Protein AF-A0A831UG48-F1 (afdb_monomer)

Radius of gyration: 37.23 Å; Cα contacts (8 Å, |Δi|>4): 194; chains: 1; bounding box: 83×55×133 Å

Solvent-accessible surface area (backbone atoms only — not comparable to full-atom values): 20477 Å² total; per-residue (Å²): 132,89,80,89,83,89,86,85,82,89,83,93,83,79,91,77,79,86,78,86,67,82,73,67,83,67,81,75,64,77,80,73,59,34,60,63,53,14,48,60,36,37,77,71,68,38,50,31,39,54,57,96,84,38,77,48,70,54,80,83,81,82,85,84,83,90,81,80,94,67,91,76,65,74,56,70,71,55,54,49,54,49,53,54,51,48,54,40,52,53,49,24,50,50,56,42,53,51,55,72,69,46,80,74,92,80,64,103,64,71,78,50,74,66,53,53,52,53,52,50,51,52,49,52,50,53,51,50,54,50,52,53,50,53,52,47,53,52,52,55,47,37,54,52,48,40,52,48,52,50,51,53,50,52,50,49,50,50,51,52,50,52,66,73,55,47,95,82,67,83,70,96,68,90,72,90,49,63,63,55,49,52,50,33,18,53,51,25,42,51,52,13,52,51,28,44,75,71,70,37,57,70,58,14,53,52,25,39,48,33,25,77,56,62,44,78,66,57,44,54,51,35,44,70,80,54,58,81,78,78,76,81,76,48,50,62,60,53,29,52,52,51,29,53,49,32,52,53,53,42,62,64,46,53,61,54,41,52,53,29,48,49,50,27,48,56,27,48,51,48,29,54,53,34,46,48,53,42,54,54,49,52,57,56,69,71,47,97,63,55,77,68,59,43,52,55,50,50,52,51,43,54,51,36,51,53,52,30,52,53,30,45,52,51,23,54,51,25,51,48,53,33,52,42,48,50,39,42,45,53,44,38,52,52,52,31,50,57,41,69,47,76,63,87,82,71,76,81,87,84,86,132

Mean predicted aligned error: 18.04 Å

Sequence (352 aa):
MSRSGSFLQLVSIVLLLSAVAGSGTALAGFEVDCEGSARAYASQGIPCYCRGGRIECDQPSSGGSYGGSSYKGLSYKNQMKLEIMQSITDMAAKAFINWLNSPPSSASSGPTPQQIAAQKEAQERAAAQWRAKVEQQLRDMEKQYEQQKRQEFDDRKKRLLAGIRGPDAVTPGNRPDSLRQLRCSAYWGTEAARALAAGDEQRAMEYQAFAEKPTGVSMAECDRNFPEPPMPEGAGEIRMDLYQTMIEEVHLRLPQIKEAKTRQRDAAEKVAEKRKTVDELKNLQAAPLAPEEKQETDDLMAAAMKELETATALKNEADAGVRKLQLEIDALNEVGKMALAPGSGQAAKGAK

Structure (mmCIF, N/CA/C/O backbone):
data_AF-A0A831UG48-F1
#
_entry.id   AF-A0A831UG48-F1
#
loop_
_atom_site.group_PDB
_atom_site.id
_atom_site.type_symbol
_atom_site.label_atom_id
_atom_site.label_alt_id
_atom_site.label_comp_id
_atom_site.label_asym_id
_atom_site.label_entity_id
_atom_site.label_seq_id
_atom_site.pdbx_PDB_ins_code
_atom_site.Cartn_x
_atom_site.Cartn_y
_atom_site.Cartn_z
_atom_site.occupancy
_atom_site.B_iso_or_equiv
_atom_site.auth_seq_id
_atom_site.auth_comp_id
_atom_site.auth_asym_id
_atom_site.auth_atom_id
_atom_site.pdbx_PDB_model_num
ATOM 1 N N . MET A 1 1 ? -6.150 25.282 82.975 1.00 36.88 1 MET A N 1
ATOM 2 C CA . MET A 1 1 ? -4.799 25.189 82.381 1.00 36.88 1 MET A CA 1
ATOM 3 C C . MET A 1 1 ? -4.948 24.612 80.984 1.00 36.88 1 MET A C 1
ATOM 5 O O . MET A 1 1 ? -5.496 23.527 80.897 1.00 36.88 1 MET A O 1
ATOM 9 N N . SER A 1 2 ? -4.465 25.339 79.964 1.00 35.31 2 SER A N 1
ATOM 10 C CA . SER A 1 2 ? -4.163 24.891 78.584 1.00 35.31 2 SER A CA 1
ATOM 11 C C . SER A 1 2 ? -5.320 24.350 77.717 1.00 35.31 2 SER A C 1
ATOM 13 O O . SER A 1 2 ? -6.123 23.563 78.178 1.00 35.31 2 SER A O 1
ATOM 15 N N . ARG A 1 3 ? -5.446 24.655 76.422 1.00 39.72 3 ARG A N 1
ATOM 16 C CA . ARG A 1 3 ? -4.731 25.564 75.514 1.00 39.72 3 ARG A CA 1
ATOM 17 C C . ARG A 1 3 ? -5.595 25.730 74.250 1.00 39.72 3 ARG A C 1
ATOM 19 O O . ARG A 1 3 ? -6.202 24.772 73.791 1.00 39.72 3 ARG A O 1
ATOM 26 N N . SER A 1 4 ? -5.577 26.944 73.717 1.00 40.09 4 SER A N 1
ATOM 27 C CA . SER A 1 4 ? -5.912 27.409 72.365 1.00 40.09 4 SER A CA 1
ATOM 28 C C . SER A 1 4 ? -5.691 26.424 71.209 1.00 40.09 4 SER A C 1
ATOM 30 O O . SER A 1 4 ? -4.701 25.694 71.208 1.00 40.09 4 SER A O 1
ATOM 32 N N . GLY A 1 5 ? -6.497 26.557 70.147 1.00 34.88 5 GLY A N 1
ATOM 33 C CA . GLY A 1 5 ? -6.145 26.023 68.829 1.00 34.88 5 GLY A CA 1
ATOM 34 C C . GLY A 1 5 ? -7.214 26.183 67.746 1.00 34.88 5 GLY A C 1
ATOM 35 O O . GLY A 1 5 ? -7.794 25.196 67.318 1.00 34.88 5 GLY A O 1
ATOM 36 N N . SER A 1 6 ? -7.464 27.418 67.308 1.00 43.00 6 SER A N 1
ATOM 37 C CA . SER A 1 6 ? -8.192 27.757 66.079 1.00 43.00 6 SER A CA 1
ATOM 38 C C . SER A 1 6 ? -7.590 27.100 64.829 1.00 43.00 6 SER A C 1
ATOM 40 O O . SER A 1 6 ? -6.379 27.171 64.657 1.00 43.00 6 SER A O 1
ATOM 42 N N . PHE A 1 7 ? -8.426 26.632 63.897 1.00 39.53 7 PHE A N 1
ATOM 43 C CA . PHE A 1 7 ? -8.207 26.855 62.463 1.00 39.53 7 PHE A CA 1
ATOM 44 C C . PHE A 1 7 ? -9.550 27.099 61.766 1.00 39.53 7 PHE A C 1
ATOM 46 O O . PHE A 1 7 ? -10.471 26.289 61.797 1.00 39.53 7 PHE A O 1
ATOM 53 N N . LEU A 1 8 ? -9.627 28.302 61.214 1.00 39.78 8 LEU A N 1
ATOM 54 C CA . LEU A 1 8 ? -10.687 28.934 60.441 1.00 39.78 8 LEU A CA 1
ATOM 55 C C . LEU A 1 8 ? -10.205 28.936 58.975 1.00 39.78 8 LEU A C 1
ATOM 57 O O . LEU A 1 8 ? -8.993 28.960 58.769 1.00 39.78 8 LEU A O 1
ATOM 61 N N . GLN A 1 9 ? -11.146 29.024 58.026 1.00 36.62 9 GLN A N 1
ATOM 62 C CA . GLN A 1 9 ? -11.040 29.300 56.569 1.00 36.62 9 GLN A CA 1
ATOM 63 C C . GLN A 1 9 ? -11.461 28.110 55.683 1.00 36.62 9 GLN A C 1
ATOM 65 O O . GLN A 1 9 ? -10.818 27.069 55.687 1.00 36.62 9 GLN A O 1
ATOM 70 N N . LEU A 1 10 ? -12.665 28.159 55.082 1.00 34.41 10 LEU A N 1
ATOM 71 C CA . LEU A 1 10 ? -13.019 28.837 53.804 1.00 34.41 10 LEU A CA 1
ATOM 72 C C . LEU A 1 10 ? -12.344 28.117 52.622 1.00 34.41 10 LEU A C 1
ATOM 74 O O . LEU A 1 10 ? -11.128 28.008 52.603 1.00 34.41 10 LEU A O 1
ATOM 78 N N . VAL A 1 11 ? -13.066 27.543 51.652 1.00 38.69 11 VAL A N 1
ATOM 79 C CA . VAL A 1 11 ? -13.646 28.198 50.452 1.00 38.69 11 VAL A CA 1
ATOM 80 C C . VAL A 1 11 ? -14.465 27.104 49.711 1.00 38.69 11 VAL A C 1
ATOM 82 O O . VAL A 1 11 ? -13.939 26.024 49.482 1.00 38.69 11 VAL A O 1
ATOM 85 N N . SER A 1 12 ? -15.788 27.199 49.515 1.00 36.81 12 SER A N 1
ATOM 86 C CA . SER A 1 12 ? -16.512 27.849 48.396 1.00 36.81 12 SER A CA 1
ATOM 87 C C . SER A 1 12 ? -16.036 27.528 46.966 1.00 36.81 12 SER A C 1
ATOM 89 O O . SER A 1 12 ? -15.240 28.286 46.432 1.00 36.81 12 SER A O 1
ATOM 91 N N . ILE A 1 13 ? -16.632 26.530 46.296 1.00 42.56 13 ILE A N 1
ATOM 92 C CA . ILE A 1 13 ? -16.899 26.511 44.832 1.00 42.56 13 ILE A CA 1
ATOM 93 C C . ILE A 1 13 ? -18.207 25.707 44.649 1.00 42.56 13 ILE A C 1
ATOM 95 O O . ILE A 1 13 ? -18.199 24.492 44.777 1.00 42.56 13 ILE A O 1
ATOM 99 N N . VAL A 1 14 ? -19.402 26.306 44.705 1.00 35.16 14 VAL A N 1
ATOM 100 C CA . VAL A 1 14 ? -20.126 27.038 43.642 1.00 35.16 14 VAL A CA 1
ATOM 101 C C . VAL A 1 14 ? -20.347 26.219 42.364 1.00 35.16 14 VAL A C 1
ATOM 103 O O . VAL A 1 14 ? -19.472 26.083 41.517 1.00 35.16 14 VAL A O 1
ATOM 106 N N . LEU A 1 15 ? -21.596 25.759 42.245 1.00 37.78 15 LEU A N 1
ATOM 107 C CA . LEU A 1 15 ? -22.367 25.583 41.016 1.00 37.78 15 LEU A CA 1
ATOM 108 C C . LEU A 1 15 ? -21.977 26.555 39.883 1.00 37.78 15 LEU A C 1
ATOM 110 O O . LEU A 1 15 ? -22.181 27.761 39.999 1.00 37.78 15 LEU A O 1
ATOM 114 N N . LEU A 1 16 ? -21.591 26.000 38.736 1.00 35.91 16 LEU A N 1
ATOM 115 C CA . LEU A 1 16 ? -21.820 26.573 37.403 1.00 35.91 16 LEU A CA 1
ATOM 116 C C . LEU A 1 16 ? -22.428 25.445 36.558 1.00 35.91 16 LEU A C 1
ATOM 118 O O . LEU A 1 16 ? -21.765 24.464 36.242 1.00 35.91 16 LEU A O 1
ATOM 122 N N . LEU A 1 17 ? -23.758 25.399 36.458 1.00 34.91 17 LEU A N 1
ATOM 123 C CA . LEU A 1 17 ? -24.508 25.873 35.289 1.00 34.91 17 LEU A CA 1
ATOM 124 C C . LEU A 1 17 ? -23.927 25.399 33.947 1.00 34.91 17 LEU A C 1
ATOM 126 O O . LEU A 1 17 ? -23.008 25.988 33.392 1.00 34.91 17 LEU A O 1
ATOM 130 N N . SER A 1 18 ? -24.580 24.363 33.414 1.00 34.91 18 SER A N 1
ATOM 131 C CA . SER A 1 18 ? -25.158 24.354 32.067 1.00 34.91 18 SER A CA 1
ATOM 132 C C . SER A 1 18 ? -24.380 25.094 30.974 1.00 34.91 18 SER A C 1
ATOM 134 O O . SER A 1 18 ? -24.664 26.246 30.655 1.00 34.91 18 SER A O 1
ATOM 136 N N . ALA A 1 19 ? -23.548 24.334 30.271 1.00 29.59 19 ALA A N 1
ATOM 137 C CA . ALA A 1 19 ? -23.508 24.394 28.820 1.00 29.59 19 ALA A CA 1
ATOM 138 C C . ALA A 1 19 ? -23.758 22.979 28.287 1.00 29.59 19 ALA A C 1
ATOM 140 O O . ALA A 1 19 ? -22.843 22.239 27.940 1.00 29.59 19 ALA A O 1
ATOM 141 N N . VAL A 1 20 ? -25.042 22.614 28.219 1.00 40.47 20 VAL A N 1
ATOM 142 C CA . VAL A 1 20 ? -25.536 21.694 27.191 1.00 40.47 20 VAL A CA 1
ATOM 143 C C . VAL A 1 20 ? -25.358 22.431 25.863 1.00 40.47 20 VAL A C 1
ATOM 145 O O . VAL A 1 20 ? -26.285 23.016 25.316 1.00 40.47 20 VAL A O 1
ATOM 148 N N . ALA A 1 21 ? -24.122 22.487 25.381 1.00 31.97 21 ALA A N 1
ATOM 149 C CA . ALA A 1 21 ? -23.881 22.575 23.961 1.00 31.97 21 ALA A CA 1
ATOM 150 C C . ALA A 1 21 ? -23.964 21.130 23.491 1.00 31.97 21 ALA A C 1
ATOM 152 O O . ALA A 1 21 ? -23.127 20.307 23.857 1.00 31.97 21 ALA A O 1
ATOM 153 N N . GLY A 1 22 ? -25.023 20.808 22.751 1.00 35.06 22 GLY A N 1
ATOM 154 C CA . GLY A 1 22 ? -25.056 19.590 21.967 1.00 35.06 22 GLY A CA 1
ATOM 155 C C . GLY A 1 22 ? -23.857 19.604 21.030 1.00 35.06 22 GLY A C 1
ATOM 156 O O . GLY A 1 22 ? -23.925 20.158 19.938 1.00 35.06 22 GLY A O 1
ATOM 157 N N . SER A 1 23 ? -22.756 18.986 21.440 1.00 34.19 23 SER A N 1
ATOM 158 C CA . SER A 1 23 ? -21.880 18.344 20.487 1.00 34.19 23 SER A CA 1
ATOM 159 C C . SER A 1 23 ? -22.710 17.198 19.946 1.00 34.19 23 SER A C 1
ATOM 161 O O . SER A 1 23 ? -22.791 16.115 20.526 1.00 34.19 23 SER A O 1
ATOM 163 N N . GLY A 1 24 ? -23.396 17.476 18.833 1.00 30.66 24 GLY A N 1
ATOM 164 C CA . GLY A 1 24 ? -23.742 16.418 17.911 1.00 30.66 24 GLY A CA 1
ATOM 165 C C . GLY A 1 24 ? -22.522 15.517 17.836 1.00 30.66 24 GLY A C 1
ATOM 166 O O . GLY A 1 24 ? -21.398 16.001 17.674 1.00 30.66 24 GLY A O 1
ATOM 167 N N . THR A 1 25 ? -22.740 14.229 18.053 1.00 31.73 25 THR A N 1
ATOM 168 C CA . THR A 1 25 ? -21.829 13.184 17.628 1.00 31.73 25 THR A CA 1
ATOM 169 C C . THR A 1 25 ? -21.681 13.338 16.119 1.00 31.73 25 THR A C 1
ATOM 171 O O . THR A 1 25 ? -22.294 12.637 15.320 1.00 31.73 25 THR A O 1
ATOM 174 N N . ALA A 1 26 ? -20.885 14.325 15.709 1.00 30.61 26 ALA A N 1
ATOM 175 C CA . ALA A 1 26 ? -20.185 14.278 14.463 1.00 30.61 26 ALA A CA 1
ATOM 176 C C . ALA A 1 26 ? -19.416 12.971 14.567 1.00 30.61 26 ALA A C 1
ATOM 178 O O . ALA A 1 26 ? -18.519 12.825 15.399 1.00 30.61 26 ALA A O 1
ATOM 179 N N . LEU A 1 27 ? -19.857 11.991 13.782 1.00 34.28 27 LEU A N 1
ATOM 180 C CA . LEU A 1 27 ? -18.977 10.969 13.263 1.00 34.28 27 LEU A CA 1
ATOM 181 C C . LEU A 1 27 ? -17.751 11.711 12.721 1.00 34.28 27 LEU A C 1
ATOM 183 O O . LEU A 1 27 ? -17.728 12.119 11.562 1.00 34.28 27 LEU A O 1
ATOM 187 N N . ALA A 1 28 ? -16.752 11.933 13.570 1.00 31.94 28 ALA A N 1
ATOM 188 C CA . ALA A 1 28 ? -15.410 12.263 13.151 1.00 31.94 28 ALA A CA 1
ATOM 189 C C . ALA A 1 28 ? -14.871 10.967 12.546 1.00 31.94 28 ALA A C 1
ATOM 191 O O . ALA A 1 28 ? -14.130 10.209 13.165 1.00 31.94 28 ALA A O 1
ATOM 192 N N . GLY A 1 29 ? -15.356 10.642 11.343 1.00 30.95 29 GLY A N 1
ATOM 193 C CA . GLY A 1 29 ? -14.674 9.690 10.490 1.00 30.95 29 GLY A CA 1
ATOM 194 C C . GLY A 1 29 ? -13.237 10.172 10.409 1.00 30.95 29 GLY A C 1
ATOM 195 O O . GLY A 1 29 ? -13.043 11.356 10.154 1.00 30.95 29 GLY A O 1
ATOM 196 N N . PHE A 1 30 ? -12.293 9.278 10.729 1.00 37.88 30 PHE A N 1
ATOM 197 C CA . PHE A 1 30 ? -10.846 9.495 10.683 1.00 37.88 30 PHE A CA 1
ATOM 198 C C . PHE A 1 30 ? -10.501 10.695 9.806 1.00 37.88 30 PHE A C 1
ATOM 200 O O . PHE A 1 30 ? -10.593 10.594 8.580 1.00 37.88 30 PHE A O 1
ATOM 207 N N . GLU A 1 31 ? -10.179 11.822 10.440 1.00 37.25 31 GLU A N 1
ATOM 208 C CA . GLU A 1 31 ? -9.745 13.014 9.731 1.00 37.25 31 GLU A CA 1
ATOM 209 C C . GLU A 1 31 ? -8.470 12.608 8.995 1.00 37.25 31 GLU A C 1
ATOM 211 O O . GLU A 1 31 ? -7.427 12.343 9.596 1.00 37.25 31 GLU A O 1
ATOM 216 N N . VAL A 1 32 ? -8.602 12.381 7.689 1.00 52.75 32 VAL A N 1
ATOM 217 C CA . VAL A 1 32 ? -7.471 12.067 6.832 1.00 52.75 32 VAL A CA 1
ATOM 218 C C . VAL A 1 32 ? -6.599 13.308 6.892 1.00 52.75 32 VAL A C 1
ATOM 220 O O . VAL A 1 32 ? -7.014 14.356 6.401 1.00 52.75 32 VAL A O 1
ATOM 223 N N . ASP A 1 33 ? -5.433 13.195 7.534 1.00 67.12 33 ASP A N 1
ATOM 224 C CA . ASP A 1 33 ? -4.449 14.271 7.643 1.00 67.12 33 ASP A CA 1
ATOM 225 C C . ASP A 1 33 ? -3.905 14.594 6.246 1.00 67.12 33 ASP A C 1
ATOM 227 O O . ASP A 1 33 ? -2.885 14.085 5.765 1.00 67.12 33 ASP A O 1
ATOM 231 N N . CYS A 1 34 ? -4.692 15.396 5.548 1.00 70.12 34 CYS A N 1
ATOM 232 C CA . CYS A 1 34 ? -4.474 15.822 4.187 1.00 70.12 34 CYS A CA 1
ATOM 233 C C . CYS A 1 34 ? -3.246 16.741 4.118 1.00 70.12 34 CYS A C 1
ATOM 235 O O . CYS A 1 34 ? -2.512 16.695 3.132 1.00 70.12 34 CYS A O 1
ATOM 237 N N . GLU A 1 35 ? -2.952 17.494 5.186 1.00 72.56 35 GLU A N 1
ATOM 238 C CA . GLU A 1 35 ? -1.718 18.274 5.312 1.00 72.56 35 GLU A CA 1
ATOM 239 C C . GLU A 1 35 ? -0.481 17.394 5.502 1.00 72.56 35 GLU A C 1
ATOM 241 O O . GLU A 1 35 ? 0.521 17.597 4.814 1.00 72.56 35 GLU A O 1
ATOM 246 N N . GLY A 1 36 ? -0.535 16.403 6.393 1.00 70.19 36 GLY A N 1
ATOM 247 C CA . GLY A 1 36 ? 0.560 15.458 6.612 1.00 70.19 36 GLY A CA 1
ATOM 248 C C . GLY A 1 36 ? 0.874 14.657 5.353 1.00 70.19 36 GLY A C 1
ATOM 249 O O . GLY A 1 36 ? 2.037 14.514 4.970 1.00 70.19 36 GLY A O 1
ATOM 250 N N . SER A 1 37 ? -0.172 14.233 4.644 1.00 70.69 37 SER A N 1
ATOM 251 C CA . SER A 1 37 ? -0.048 13.556 3.354 1.00 70.69 37 SER A CA 1
ATOM 252 C C . SER A 1 37 ? 0.567 14.478 2.292 1.00 70.69 37 SER A C 1
ATOM 254 O O . SER A 1 37 ? 1.510 14.084 1.611 1.00 70.69 37 SER A O 1
ATOM 256 N N . ALA A 1 38 ? 0.112 15.732 2.182 1.00 73.00 38 ALA A N 1
ATOM 257 C CA . ALA A 1 38 ? 0.681 16.714 1.257 1.00 73.00 38 ALA A CA 1
ATOM 258 C C . ALA A 1 38 ? 2.165 17.023 1.552 1.00 73.00 38 ALA A C 1
ATOM 260 O O . ALA A 1 38 ? 2.976 17.073 0.626 1.00 73.00 38 ALA A O 1
ATOM 261 N N . ARG A 1 39 ? 2.558 17.143 2.831 1.00 71.75 39 ARG A N 1
ATOM 262 C CA . ARG A 1 39 ? 3.969 17.326 3.231 1.00 71.75 39 ARG A CA 1
ATOM 263 C C . ARG A 1 39 ? 4.843 16.123 2.892 1.00 71.75 39 ARG A C 1
ATOM 265 O O . ARG A 1 39 ? 5.993 16.321 2.509 1.00 71.75 39 ARG A O 1
ATOM 272 N N . ALA A 1 40 ? 4.314 14.905 3.006 1.00 65.81 40 ALA A N 1
ATOM 273 C CA . ALA A 1 40 ? 5.037 13.691 2.632 1.00 65.81 40 ALA A CA 1
ATOM 274 C C . ALA A 1 40 ? 5.319 13.619 1.121 1.00 65.81 40 ALA A C 1
ATOM 276 O O . ALA A 1 40 ? 6.368 13.121 0.721 1.00 65.81 40 ALA A O 1
ATOM 277 N N . TYR A 1 41 ? 4.430 14.149 0.277 1.00 61.31 41 TYR A N 1
ATOM 278 C CA . TYR A 1 41 ? 4.709 14.302 -1.155 1.00 61.31 41 TYR A CA 1
ATOM 279 C C . TYR A 1 41 ? 5.686 15.453 -1.434 1.00 61.31 41 TYR A C 1
ATOM 281 O O . TYR A 1 41 ? 6.596 15.308 -2.254 1.00 61.31 41 TYR A O 1
ATOM 289 N N . ALA A 1 42 ? 5.564 16.568 -0.705 1.00 69.31 42 ALA A N 1
ATOM 290 C CA . ALA A 1 42 ? 6.464 17.710 -0.847 1.00 69.31 42 ALA A CA 1
ATOM 291 C C . ALA A 1 42 ? 7.920 17.360 -0.493 1.00 69.31 42 ALA A C 1
ATOM 293 O O . ALA A 1 42 ? 8.838 17.799 -1.187 1.00 69.31 42 ALA A O 1
ATOM 294 N N . SER A 1 43 ? 8.154 16.521 0.524 1.00 64.25 43 SER A N 1
ATOM 295 C CA . SER A 1 43 ? 9.501 16.039 0.868 1.00 64.25 43 SER A CA 1
ATOM 296 C C . SER A 1 43 ? 10.113 15.120 -0.198 1.00 64.25 43 SER A C 1
ATOM 298 O O . SER A 1 43 ? 11.334 15.004 -0.268 1.00 64.25 43 SER A O 1
ATOM 300 N N . GLN A 1 44 ? 9.289 14.531 -1.070 1.00 50.72 44 GLN A N 1
ATOM 301 C CA . GLN A 1 44 ? 9.706 13.756 -2.246 1.00 50.72 44 GLN A CA 1
ATOM 302 C C . GLN A 1 44 ? 9.909 14.636 -3.496 1.00 50.72 44 GLN A C 1
ATOM 304 O O . GLN A 1 44 ? 10.118 14.124 -4.594 1.00 50.72 44 GLN A O 1
ATOM 309 N N . GLY A 1 45 ? 9.837 15.966 -3.355 1.00 56.28 45 GLY A N 1
ATOM 310 C CA . GLY A 1 45 ? 9.991 16.911 -4.463 1.00 56.28 45 GLY A CA 1
ATOM 311 C C . GLY A 1 45 ? 8.754 17.038 -5.357 1.00 56.28 45 GLY A C 1
ATOM 312 O O . GLY A 1 45 ? 8.849 17.593 -6.452 1.00 56.28 45 GLY A O 1
ATOM 313 N N . ILE A 1 46 ? 7.599 16.539 -4.908 1.00 61.09 46 ILE A N 1
ATOM 314 C CA . ILE A 1 46 ? 6.313 16.679 -5.595 1.00 61.09 46 ILE A CA 1
ATOM 315 C C . ILE A 1 46 ? 5.505 17.71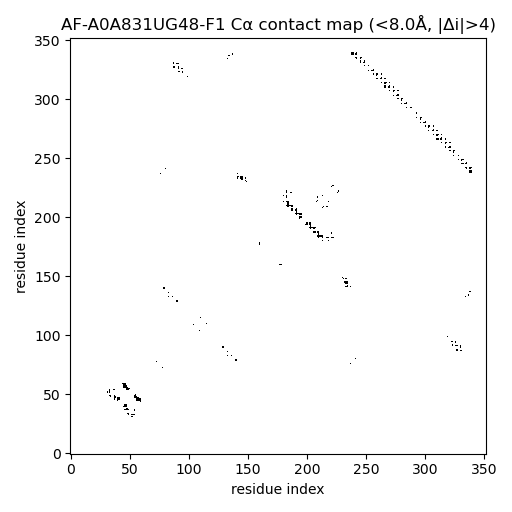9 -4.811 1.00 61.09 46 ILE A C 1
ATOM 317 O O . ILE A 1 46 ? 4.991 17.390 -3.741 1.00 61.09 46 ILE A O 1
ATOM 321 N N . PRO A 1 47 ? 5.417 18.981 -5.269 1.00 71.44 47 PRO A N 1
ATOM 322 C CA . PRO A 1 47 ? 4.750 20.027 -4.506 1.00 71.44 47 PRO A CA 1
ATOM 323 C C . PRO A 1 47 ? 3.241 19.776 -4.494 1.00 71.44 47 PRO A C 1
ATOM 325 O O . PRO A 1 47 ? 2.520 20.168 -5.405 1.00 71.44 47 PRO A O 1
ATOM 328 N N . CYS A 1 48 ? 2.776 19.086 -3.457 1.00 74.88 48 CYS A N 1
ATOM 329 C CA . CYS A 1 48 ? 1.368 18.837 -3.202 1.00 74.88 48 CYS A CA 1
ATOM 330 C C . CYS A 1 48 ? 0.863 19.680 -2.037 1.00 74.88 48 CYS A C 1
ATOM 332 O O . CYS A 1 48 ? 1.588 19.955 -1.081 1.00 74.88 48 CYS A O 1
ATOM 334 N N . TYR A 1 49 ? -0.410 20.045 -2.108 1.00 81.44 49 TYR A N 1
ATOM 335 C CA . TYR A 1 49 ? -1.102 20.900 -1.160 1.00 81.44 49 TYR A CA 1
ATOM 336 C C . TYR A 1 49 ? -2.460 20.297 -0.826 1.00 81.44 49 TYR A C 1
ATOM 338 O O . TYR A 1 49 ? -3.120 19.709 -1.682 1.00 81.44 49 TYR A O 1
ATOM 346 N N . CYS A 1 50 ? -2.903 20.469 0.415 1.00 76.62 50 CYS A N 1
ATOM 347 C CA . CYS A 1 50 ? -4.274 20.153 0.778 1.00 76.62 50 CYS A CA 1
ATOM 348 C C . CYS A 1 50 ? -5.183 21.351 0.472 1.00 76.62 50 CYS A C 1
ATOM 350 O O . CYS A 1 50 ? -5.037 22.407 1.089 1.00 76.62 50 CYS A O 1
ATOM 352 N N . ARG A 1 51 ? -6.143 21.202 -0.446 1.00 74.25 51 ARG A N 1
ATOM 353 C CA . ARG A 1 51 ? -7.213 22.186 -0.677 1.00 74.25 51 ARG A CA 1
ATOM 354 C C . ARG A 1 51 ? -8.572 21.526 -0.493 1.00 74.25 51 ARG A C 1
ATOM 356 O O . ARG A 1 51 ? -8.907 20.559 -1.167 1.00 74.25 51 ARG A O 1
ATOM 363 N N . GLY A 1 52 ? -9.360 22.030 0.459 1.00 63.53 52 GLY A N 1
ATOM 364 C CA . GLY A 1 52 ? -10.719 21.532 0.713 1.00 63.53 52 GLY A CA 1
ATOM 365 C C . GLY A 1 52 ? -10.795 20.041 1.079 1.00 63.53 52 GLY A C 1
ATOM 366 O O . GLY A 1 52 ? -11.746 19.370 0.685 1.00 63.53 52 GLY A O 1
ATOM 367 N N . GLY A 1 53 ? -9.783 19.507 1.775 1.00 61.50 53 GLY A N 1
ATOM 368 C CA . GLY A 1 53 ? -9.711 18.089 2.153 1.00 61.50 53 GLY A CA 1
ATOM 369 C C . GLY A 1 53 ? -9.264 17.142 1.030 1.00 61.50 53 GLY A C 1
ATOM 370 O O . GLY A 1 53 ? -9.370 15.927 1.182 1.00 61.50 53 GLY A O 1
ATOM 371 N N . ARG A 1 54 ? -8.775 17.670 -0.100 1.00 57.31 54 ARG A N 1
ATOM 372 C CA . ARG A 1 54 ? -8.201 16.894 -1.210 1.00 57.31 54 ARG A CA 1
ATOM 373 C C . ARG A 1 54 ? -6.751 17.303 -1.450 1.00 57.31 54 ARG A C 1
ATOM 375 O O . ARG A 1 54 ? -6.403 18.470 -1.290 1.00 57.31 54 ARG A O 1
ATOM 382 N N . ILE A 1 55 ? -5.920 16.339 -1.841 1.00 70.44 55 ILE A N 1
ATOM 383 C CA . ILE A 1 55 ? -4.522 16.587 -2.211 1.00 70.44 55 ILE A CA 1
ATOM 384 C C . ILE A 1 55 ? -4.472 17.012 -3.682 1.00 70.44 55 ILE A C 1
ATOM 386 O O . ILE A 1 55 ? -4.908 16.267 -4.558 1.00 70.44 55 ILE A O 1
ATOM 390 N N . GLU A 1 56 ? -3.921 18.192 -3.94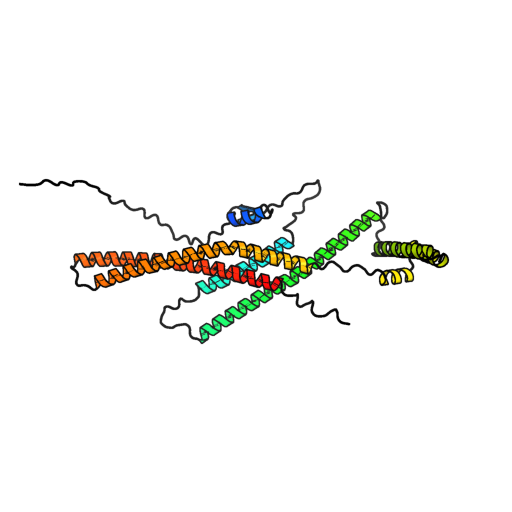3 1.00 72.06 56 GLU A N 1
ATOM 391 C CA . GLU A 1 56 ? -3.643 18.734 -5.275 1.00 72.06 56 GLU A CA 1
ATOM 392 C C . GLU A 1 56 ? -2.129 18.894 -5.442 1.00 72.06 56 GLU A C 1
ATOM 394 O O . GLU A 1 56 ? -1.485 19.480 -4.579 1.00 72.06 56 GLU A O 1
ATOM 399 N N . CYS A 1 57 ? -1.548 18.373 -6.524 1.00 73.00 57 CYS A N 1
ATOM 400 C CA . CYS A 1 57 ? -0.103 18.409 -6.765 1.00 73.00 57 CYS A CA 1
ATOM 401 C C . CYS A 1 57 ? 0.246 19.254 -7.990 1.00 73.00 57 CYS A C 1
ATOM 403 O O . CYS A 1 57 ? -0.213 18.950 -9.093 1.00 73.00 57 CYS A O 1
ATOM 405 N N . ASP A 1 58 ? 1.099 20.259 -7.803 1.00 60.88 58 ASP A N 1
ATOM 406 C CA . ASP A 1 58 ? 1.701 21.053 -8.871 1.00 60.88 58 ASP A CA 1
ATOM 407 C C . ASP A 1 58 ? 2.940 20.329 -9.438 1.00 60.88 58 ASP A C 1
ATOM 409 O O . ASP A 1 58 ? 3.624 19.566 -8.754 1.00 60.88 58 ASP A O 1
ATOM 413 N N . GLN A 1 59 ? 3.250 20.523 -10.721 1.00 52.38 59 GLN A N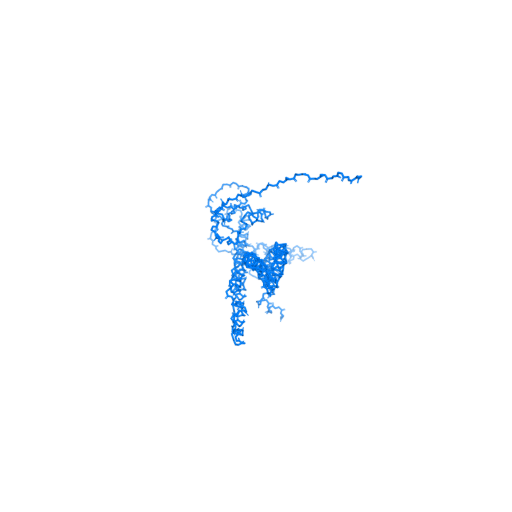 1
ATOM 414 C CA . GLN A 1 59 ? 4.468 19.968 -11.329 1.00 52.38 59 GLN A CA 1
ATOM 415 C C . GLN A 1 59 ? 5.670 20.902 -11.101 1.00 52.38 59 GLN A C 1
ATOM 417 O O . GLN A 1 59 ? 5.553 22.105 -11.355 1.00 52.38 59 GLN A O 1
ATOM 422 N N . PRO A 1 60 ? 6.859 20.387 -10.720 1.00 43.12 60 PRO A N 1
ATOM 423 C CA . PRO A 1 60 ? 8.065 21.202 -10.674 1.00 43.12 60 PRO A CA 1
ATOM 424 C C . PRO A 1 60 ? 8.505 21.555 -12.101 1.00 43.12 60 PRO A C 1
ATOM 426 O O . PRO A 1 60 ? 8.906 20.708 -12.900 1.00 43.12 60 PRO A O 1
ATOM 429 N N . SER A 1 61 ? 8.412 22.843 -12.415 1.00 43.97 61 SER A N 1
ATOM 430 C CA . SER A 1 61 ? 8.872 23.438 -13.666 1.00 43.97 61 SER A CA 1
ATOM 431 C C . SER A 1 61 ? 10.399 23.579 -13.655 1.00 43.97 61 SER A C 1
ATOM 433 O O . SER A 1 61 ? 10.929 24.512 -13.059 1.00 43.97 61 SER A O 1
ATOM 435 N N . SER A 1 62 ? 11.124 22.689 -14.336 1.00 38.53 62 SER A N 1
ATOM 436 C CA . SER A 1 62 ? 12.505 22.956 -14.768 1.00 38.53 62 SER A CA 1
ATOM 437 C C . SER A 1 62 ? 12.460 23.670 -16.125 1.00 38.53 62 SER A C 1
ATOM 439 O O . SER A 1 62 ? 12.011 23.089 -17.114 1.00 38.53 62 SER A O 1
ATOM 441 N N . GLY A 1 63 ? 12.837 24.950 -16.147 1.00 35.38 63 GLY A N 1
ATOM 442 C CA . GLY A 1 63 ? 12.559 25.890 -17.237 1.00 35.38 63 GLY A CA 1
ATOM 443 C C . GLY A 1 63 ? 13.308 25.674 -18.559 1.00 35.38 63 GLY A C 1
ATOM 444 O O . GLY A 1 63 ? 14.391 25.096 -18.601 1.00 35.38 63 GLY A O 1
ATOM 445 N N . GLY A 1 64 ? 12.719 26.217 -19.636 1.00 28.12 64 GLY A N 1
ATOM 446 C CA . GLY A 1 64 ? 13.361 26.366 -20.946 1.00 28.12 64 GLY A CA 1
ATOM 447 C C . GLY A 1 64 ? 12.415 26.443 -22.155 1.00 28.12 64 GLY A C 1
ATOM 448 O O . GLY A 1 64 ? 12.345 25.495 -22.919 1.00 28.12 64 GLY A O 1
ATOM 449 N N . SER A 1 65 ? 11.754 27.595 -22.329 1.00 27.88 65 SER A N 1
ATOM 450 C CA . SER A 1 65 ? 11.264 28.212 -23.584 1.00 27.88 65 SER A CA 1
ATOM 451 C C . SER A 1 65 ? 10.321 27.485 -24.572 1.00 27.88 65 SER A C 1
ATOM 453 O O . SER A 1 65 ? 10.709 26.591 -25.312 1.00 27.88 65 SER A O 1
ATOM 455 N N . TYR A 1 66 ? 9.131 28.095 -24.686 1.00 31.42 66 TYR A N 1
ATOM 456 C CA . TYR A 1 66 ? 8.265 28.298 -25.862 1.00 31.42 66 TYR A CA 1
ATOM 457 C C . TYR A 1 66 ? 7.835 27.092 -26.713 1.00 31.42 66 TYR A C 1
ATOM 459 O O . TYR A 1 66 ? 8.536 26.652 -27.618 1.00 31.42 66 TYR A O 1
ATOM 467 N N . GLY A 1 67 ? 6.564 26.709 -26.543 1.00 28.00 67 GLY A N 1
ATOM 468 C CA . GLY A 1 67 ? 5.779 26.073 -27.600 1.00 28.00 67 GLY A CA 1
ATOM 469 C C . GLY A 1 67 ? 4.688 25.136 -27.091 1.00 28.00 67 GLY A C 1
ATOM 470 O O . GLY A 1 67 ? 4.966 23.978 -26.823 1.00 28.00 67 GLY A O 1
ATOM 471 N N . GLY A 1 68 ? 3.445 25.626 -27.040 1.00 28.88 68 GLY A N 1
ATOM 472 C CA . GLY A 1 68 ? 2.239 24.797 -27.151 1.00 28.88 68 GLY A CA 1
ATOM 473 C C . GLY A 1 68 ? 1.842 23.985 -25.917 1.00 28.88 68 GLY A C 1
ATOM 474 O O . GLY A 1 68 ? 2.451 22.981 -25.566 1.00 28.88 68 GLY A O 1
ATOM 475 N N . SER A 1 69 ? 0.735 24.394 -25.306 1.00 38.78 69 SER A N 1
ATOM 476 C CA . SER A 1 69 ? -0.008 23.658 -24.288 1.00 38.78 69 SER A CA 1
ATOM 477 C C . SER A 1 69 ? -0.250 22.189 -24.664 1.00 38.78 69 SER A C 1
ATOM 479 O O . SER A 1 69 ? -1.001 21.890 -25.591 1.00 38.78 69 SER A O 1
ATOM 481 N N . SER A 1 70 ? 0.283 21.273 -23.863 1.00 33.25 70 SER A N 1
ATOM 482 C CA . SER A 1 70 ? -0.348 19.980 -23.618 1.00 33.25 70 SER A CA 1
ATOM 483 C C . SER A 1 70 ? -0.184 19.693 -22.136 1.00 33.25 70 SER A C 1
ATOM 485 O O . SER A 1 70 ? 0.940 19.545 -21.663 1.00 33.25 70 SER A O 1
ATOM 487 N N . TYR A 1 71 ? -1.300 19.654 -21.407 1.00 40.00 71 TYR A N 1
ATOM 488 C CA . TYR A 1 71 ? -1.387 19.133 -20.045 1.00 40.00 71 TYR A CA 1
ATOM 489 C C . TYR A 1 71 ? -0.638 17.793 -19.979 1.00 40.00 71 TYR A C 1
ATOM 491 O O . TYR A 1 71 ? -1.144 16.769 -20.436 1.00 40.00 71 TYR A O 1
ATOM 499 N N . LYS A 1 72 ? 0.596 17.787 -19.467 1.00 40.94 72 LYS A N 1
ATOM 500 C CA . LYS A 1 72 ? 1.310 16.545 -19.175 1.00 40.94 72 LYS A CA 1
ATOM 501 C C . LYS A 1 72 ? 0.795 16.068 -17.829 1.00 40.94 72 LYS A C 1
ATOM 503 O O . LYS A 1 72 ? 1.218 16.571 -16.793 1.00 40.94 72 LYS A O 1
ATOM 508 N N . GLY A 1 73 ? -0.150 15.129 -17.868 1.00 45.56 73 GLY A N 1
ATOM 509 C CA . GLY A 1 73 ? -0.588 14.385 -16.691 1.00 45.56 73 GLY A CA 1
ATOM 510 C C . GLY A 1 73 ? 0.594 13.779 -15.924 1.00 45.56 73 GLY A C 1
ATOM 511 O O . GLY A 1 73 ? 1.730 13.764 -16.408 1.00 45.56 73 GLY A O 1
ATOM 512 N N . LEU A 1 74 ? 0.320 13.307 -14.704 1.00 51.66 74 LEU A N 1
ATOM 513 C CA . LEU A 1 74 ? 1.268 12.555 -13.874 1.00 51.66 74 LEU A CA 1
ATOM 514 C C . LEU A 1 74 ? 2.071 11.564 -14.730 1.00 51.66 74 LEU A C 1
ATOM 516 O O . LEU A 1 74 ? 1.522 10.946 -15.643 1.00 51.66 74 LEU A O 1
ATOM 520 N N . SER A 1 75 ? 3.371 11.410 -14.445 1.00 63.50 75 SER A N 1
ATOM 521 C CA . SER A 1 75 ? 4.160 10.376 -15.119 1.00 63.50 75 SER A CA 1
ATOM 522 C C . SER A 1 75 ? 3.445 9.032 -14.948 1.00 63.50 75 SER A C 1
ATOM 524 O O . SER A 1 75 ? 2.891 8.755 -13.882 1.00 63.50 75 SER A O 1
ATOM 526 N N . TYR A 1 76 ? 3.430 8.209 -15.996 1.00 65.25 76 TYR A N 1
ATOM 527 C CA . TYR A 1 76 ? 2.720 6.927 -15.996 1.00 65.25 76 TYR A CA 1
ATOM 528 C C . TYR A 1 76 ? 3.065 6.074 -14.757 1.00 65.25 76 TYR A C 1
ATOM 530 O O . TYR A 1 76 ? 2.178 5.535 -14.101 1.00 65.25 76 TYR A O 1
ATOM 538 N N . LYS A 1 77 ? 4.345 6.087 -14.355 1.00 64.75 77 LYS A N 1
ATOM 539 C CA . LYS A 1 77 ? 4.872 5.466 -13.128 1.00 64.75 77 LYS A CA 1
ATOM 540 C C . LYS A 1 77 ? 4.142 5.929 -11.853 1.00 64.75 77 LYS A C 1
ATOM 542 O O . LYS A 1 77 ? 3.788 5.111 -11.008 1.00 64.75 77 LYS A O 1
ATOM 547 N N . ASN A 1 78 ? 3.871 7.230 -11.727 1.00 66.94 78 ASN A N 1
ATOM 548 C CA . ASN A 1 78 ? 3.201 7.810 -10.559 1.00 66.94 78 ASN A CA 1
ATOM 549 C C . ASN A 1 78 ? 1.692 7.535 -10.558 1.00 66.94 78 ASN A C 1
ATOM 551 O O . ASN A 1 78 ? 1.131 7.226 -9.509 1.00 66.94 78 ASN A O 1
ATOM 555 N N . GLN A 1 79 ? 1.032 7.616 -11.718 1.00 71.00 79 GLN A N 1
ATOM 556 C CA . GLN A 1 79 ? -0.396 7.296 -11.843 1.00 71.00 79 GLN A CA 1
ATOM 557 C C . GLN A 1 79 ? -0.678 5.832 -11.468 1.00 71.00 79 GLN A C 1
ATOM 559 O O . GLN A 1 79 ? -1.650 5.518 -10.788 1.00 71.00 79 GLN A O 1
ATOM 564 N N . MET A 1 80 ? 0.236 4.952 -11.850 1.00 69.62 80 MET A N 1
ATOM 565 C CA . MET A 1 80 ? 0.217 3.524 -11.564 1.00 69.62 80 MET A CA 1
ATOM 566 C C . MET A 1 80 ? 0.495 3.204 -10.085 1.00 69.62 80 MET A C 1
ATOM 568 O O . MET A 1 80 ? -0.237 2.418 -9.483 1.00 69.62 80 MET A O 1
ATOM 572 N N . LYS A 1 81 ? 1.493 3.848 -9.457 1.00 72.62 81 LYS A N 1
ATOM 573 C CA . LYS A 1 81 ? 1.717 3.750 -8.000 1.00 72.62 81 LYS A CA 1
ATOM 574 C C . LYS A 1 81 ? 0.452 4.127 -7.224 1.00 72.62 81 LYS A C 1
ATOM 576 O O . LYS A 1 81 ? 0.085 3.430 -6.281 1.00 72.62 81 LYS A O 1
ATOM 581 N N . LEU A 1 82 ? -0.237 5.185 -7.653 1.00 77.00 82 LEU A N 1
ATOM 582 C CA . LEU A 1 82 ? -1.501 5.611 -7.053 1.00 77.00 82 LEU A CA 1
ATOM 583 C C . LEU A 1 82 ? -2.604 4.556 -7.206 1.00 77.00 82 LEU A C 1
ATOM 585 O O . LEU A 1 82 ? -3.293 4.286 -6.230 1.00 77.00 82 LEU A O 1
ATOM 589 N N . GLU A 1 83 ? -2.753 3.924 -8.373 1.00 77.88 83 GLU A N 1
ATOM 590 C CA . GLU A 1 83 ? -3.774 2.885 -8.585 1.00 77.88 83 GLU A CA 1
ATOM 591 C C . GLU A 1 83 ? -3.546 1.655 -7.686 1.00 77.88 83 GLU A C 1
ATOM 593 O O . GLU A 1 83 ? -4.487 1.137 -7.076 1.00 77.88 83 GLU A O 1
ATOM 598 N N . ILE A 1 84 ? -2.289 1.220 -7.535 1.00 78.88 84 ILE A N 1
ATOM 599 C CA . ILE A 1 84 ? -1.934 0.117 -6.629 1.00 78.88 84 ILE A CA 1
ATOM 600 C C . ILE A 1 84 ? -2.181 0.524 -5.168 1.00 78.88 84 ILE A C 1
ATOM 602 O O . ILE A 1 84 ? -2.796 -0.236 -4.421 1.00 78.88 84 ILE A O 1
ATOM 606 N N . MET A 1 85 ? -1.788 1.733 -4.759 1.00 77.88 85 MET A N 1
ATOM 607 C CA . MET A 1 85 ? -2.040 2.236 -3.399 1.00 77.88 85 MET A CA 1
ATOM 608 C C . MET A 1 85 ? -3.528 2.383 -3.074 1.00 77.88 85 MET A C 1
ATOM 610 O O . MET A 1 85 ? -3.961 2.073 -1.962 1.00 77.88 85 MET A O 1
ATOM 614 N N . GLN A 1 86 ? -4.331 2.813 -4.045 1.00 83.00 86 GLN A N 1
ATOM 615 C CA . GLN A 1 86 ? -5.785 2.864 -3.916 1.00 83.00 86 GLN A CA 1
ATOM 616 C C . GLN A 1 86 ? -6.358 1.457 -3.723 1.00 83.00 86 GLN A C 1
ATOM 618 O O . GLN A 1 86 ? -7.126 1.238 -2.792 1.00 83.00 86 GLN A O 1
ATOM 623 N N . SER A 1 87 ? -5.910 0.476 -4.515 1.00 77.00 87 SER A N 1
ATOM 624 C CA . SER A 1 87 ? -6.308 -0.932 -4.366 1.00 77.00 87 SER A CA 1
ATOM 625 C C . SER A 1 87 ? -5.966 -1.511 -2.982 1.00 77.00 87 SER A C 1
ATOM 627 O O . SER A 1 87 ? -6.763 -2.254 -2.401 1.00 77.00 87 SER A O 1
ATOM 629 N N . ILE A 1 88 ? -4.804 -1.152 -2.423 1.00 80.69 88 ILE A N 1
ATOM 630 C CA . ILE A 1 88 ? -4.382 -1.536 -1.064 1.00 80.69 88 ILE A CA 1
ATOM 631 C C . ILE A 1 88 ? -5.314 -0.916 -0.019 1.00 80.69 88 ILE A C 1
ATOM 633 O O . ILE A 1 88 ? -5.837 -1.621 0.847 1.00 80.69 88 ILE A O 1
ATOM 637 N N . THR A 1 89 ? -5.564 0.389 -0.132 1.00 80.44 89 THR A N 1
ATOM 638 C CA . THR A 1 89 ? -6.424 1.131 0.799 1.00 80.44 89 THR A CA 1
ATOM 639 C C . THR A 1 89 ? -7.856 0.597 0.773 1.00 80.44 89 THR A C 1
ATOM 641 O O . THR A 1 89 ? -8.450 0.373 1.826 1.00 80.44 89 THR A O 1
ATOM 644 N N . ASP A 1 90 ? -8.391 0.298 -0.411 1.00 79.25 90 ASP A N 1
ATOM 645 C CA . ASP A 1 90 ? -9.725 -0.279 -0.588 1.00 79.25 90 ASP A CA 1
ATOM 646 C C . ASP A 1 90 ? -9.845 -1.667 0.050 1.00 79.25 90 ASP A C 1
ATOM 648 O O . ASP A 1 90 ? -10.872 -1.996 0.653 1.00 79.25 90 ASP A O 1
ATOM 652 N N . MET A 1 91 ? -8.808 -2.503 -0.071 1.00 80.38 91 MET A N 1
ATOM 653 C CA . MET A 1 91 ? -8.783 -3.823 0.560 1.00 80.38 91 MET A CA 1
ATOM 654 C C . MET A 1 91 ? -8.763 -3.701 2.084 1.00 80.38 91 MET A C 1
ATOM 656 O O . MET A 1 91 ? -9.569 -4.347 2.758 1.00 80.38 91 MET A O 1
ATOM 660 N N . ALA A 1 92 ? -7.881 -2.854 2.620 1.00 78.12 92 ALA A N 1
ATOM 661 C CA . ALA A 1 92 ? -7.780 -2.611 4.052 1.00 78.12 92 ALA A CA 1
ATOM 662 C C . ALA A 1 92 ? -9.092 -2.036 4.609 1.00 78.12 92 ALA A C 1
ATOM 664 O O . ALA A 1 92 ? -9.598 -2.527 5.619 1.00 78.12 92 ALA A O 1
ATOM 665 N N . ALA A 1 93 ? -9.708 -1.080 3.907 1.00 78.25 93 ALA A N 1
ATOM 666 C CA . ALA A 1 93 ? -11.000 -0.504 4.266 1.00 78.25 93 ALA A CA 1
ATOM 667 C C . ALA A 1 93 ? -12.122 -1.552 4.257 1.00 78.25 93 ALA A C 1
ATOM 669 O O . ALA A 1 93 ? -12.893 -1.630 5.211 1.00 78.25 93 ALA A O 1
ATOM 670 N N . LYS A 1 94 ? -12.199 -2.415 3.235 1.00 81.31 94 LYS A N 1
ATOM 671 C CA . LYS A 1 94 ? -13.182 -3.512 3.190 1.00 81.31 94 LYS A CA 1
ATOM 672 C C . LYS A 1 94 ? -12.977 -4.516 4.320 1.00 81.31 94 LYS A C 1
ATOM 674 O O . LYS A 1 94 ? -13.942 -4.904 4.974 1.00 81.31 94 LYS A O 1
ATOM 679 N N . ALA A 1 95 ? -11.735 -4.924 4.576 1.00 78.44 95 ALA A N 1
ATOM 680 C CA . ALA A 1 95 ? -11.411 -5.828 5.676 1.00 78.44 95 ALA A CA 1
ATOM 681 C C . ALA A 1 95 ? -11.764 -5.209 7.038 1.00 78.44 95 ALA A C 1
ATOM 683 O O . ALA A 1 95 ? -12.278 -5.899 7.919 1.00 78.44 95 ALA A O 1
ATOM 684 N N . PHE A 1 96 ? -11.552 -3.903 7.186 1.00 79.44 96 PHE A N 1
ATOM 685 C CA . PHE A 1 96 ? -11.910 -3.149 8.378 1.00 79.44 96 PHE A CA 1
ATOM 686 C C . PHE A 1 96 ? -13.430 -3.028 8.566 1.00 79.44 96 PHE A C 1
ATOM 688 O O . PHE A 1 96 ? -13.933 -3.320 9.647 1.00 79.44 96 PHE A O 1
ATOM 695 N N . ILE A 1 97 ? -14.181 -2.684 7.516 1.00 82.12 97 ILE A N 1
ATOM 696 C CA . ILE A 1 97 ? -15.651 -2.625 7.550 1.00 82.12 97 ILE A CA 1
ATOM 697 C C . ILE A 1 97 ? -16.239 -4.004 7.878 1.00 82.12 97 ILE A C 1
ATOM 699 O O . ILE A 1 97 ? -17.168 -4.105 8.677 1.00 82.12 97 ILE A O 1
ATOM 703 N N . ASN A 1 98 ? -15.688 -5.080 7.315 1.00 79.88 98 ASN A N 1
ATOM 704 C CA . ASN A 1 98 ? -16.119 -6.440 7.641 1.00 79.88 98 ASN A CA 1
ATOM 705 C C . ASN A 1 98 ? -15.851 -6.791 9.108 1.00 79.88 98 ASN A C 1
ATOM 707 O O . ASN A 1 98 ? -16.657 -7.477 9.732 1.00 79.88 98 ASN A O 1
ATOM 711 N N . TRP A 1 99 ? -14.739 -6.313 9.668 1.00 80.62 99 TRP A N 1
ATOM 712 C CA . TRP A 1 99 ? -14.435 -6.485 11.084 1.00 80.62 99 TRP A CA 1
ATOM 713 C C . TRP A 1 99 ? -15.403 -5.693 11.976 1.00 80.62 99 TRP A C 1
ATOM 715 O O . TRP A 1 99 ? -15.940 -6.271 12.914 1.00 80.62 99 TRP A O 1
ATOM 725 N N . LEU A 1 100 ? -15.704 -4.431 11.646 1.00 78.06 100 LEU A N 1
ATOM 726 C CA . LEU A 1 100 ? -16.684 -3.616 12.383 1.00 78.06 100 LEU A CA 1
ATOM 727 C C . LEU A 1 100 ? -18.091 -4.226 12.380 1.00 78.06 100 LEU A C 1
ATOM 729 O O . LEU A 1 100 ? -18.801 -4.144 13.376 1.00 78.06 100 LEU A O 1
ATOM 733 N N . ASN A 1 101 ? -18.490 -4.838 11.265 1.00 78.62 101 ASN A N 1
ATOM 734 C CA . ASN A 1 101 ? -19.803 -5.467 11.117 1.00 78.62 101 ASN A CA 1
ATOM 735 C C . ASN A 1 101 ? -19.828 -6.936 11.565 1.00 78.62 101 ASN A C 1
ATOM 737 O O . ASN A 1 101 ? -20.868 -7.590 11.463 1.00 78.62 101 ASN A O 1
ATOM 741 N N . SER A 1 102 ? -18.703 -7.484 12.034 1.00 66.12 102 SER A N 1
ATOM 742 C CA . SER A 1 102 ? -18.688 -8.832 12.594 1.00 66.12 102 SER A CA 1
ATOM 743 C C . SER A 1 102 ? -19.375 -8.801 13.963 1.00 66.12 102 SER A C 1
ATOM 745 O O . SER A 1 102 ? -19.008 -7.974 14.799 1.00 66.12 102 SER A O 1
ATOM 747 N N . PRO A 1 103 ? -20.379 -9.662 14.211 1.00 54.47 103 PRO A N 1
ATOM 748 C CA . PRO A 1 103 ? -21.153 -9.603 15.441 1.00 54.47 103 PRO A CA 1
ATOM 749 C C . PRO A 1 103 ? -20.234 -9.775 16.662 1.00 54.47 103 PRO A C 1
ATOM 751 O O . PRO A 1 103 ? -19.408 -10.696 16.671 1.00 54.47 103 PRO A O 1
ATOM 754 N N . PRO A 1 104 ? -20.356 -8.918 17.695 1.00 48.41 104 PRO A N 1
ATOM 755 C CA . PRO A 1 104 ? -19.614 -9.093 18.932 1.00 48.41 104 PRO A CA 1
ATOM 756 C C . PRO A 1 104 ? -20.031 -10.420 19.566 1.00 48.41 104 PRO A C 1
ATOM 758 O O . PRO A 1 104 ? -21.213 -10.753 19.617 1.00 48.41 104 PRO A O 1
ATOM 761 N N . SER A 1 105 ? -19.060 -11.186 20.058 1.00 47.97 105 SER A N 1
ATOM 762 C CA . SER A 1 105 ? -19.208 -12.545 20.602 1.00 47.97 105 SER A CA 1
ATOM 763 C C . SER A 1 105 ? -20.065 -12.650 21.882 1.00 47.97 105 SER A C 1
ATOM 765 O O . SER A 1 105 ? -19.928 -13.606 22.642 1.00 47.97 105 SER A O 1
ATOM 767 N N . SER A 1 106 ? -20.923 -11.671 22.166 1.00 41.91 106 SER A N 1
ATOM 768 C CA . SER A 1 106 ? -21.619 -11.467 23.434 1.00 41.91 106 SER A CA 1
ATOM 769 C C . SER A 1 106 ? -23.139 -11.362 23.258 1.00 41.91 106 SER A C 1
ATOM 771 O O . SER A 1 106 ? -23.735 -10.351 23.617 1.00 41.91 106 SER A O 1
ATOM 773 N N . ALA A 1 107 ? -23.776 -12.407 22.721 1.00 41.62 107 ALA A N 1
ATOM 774 C CA . ALA A 1 107 ? -25.218 -12.643 22.862 1.00 41.62 107 ALA A CA 1
ATOM 775 C C . ALA A 1 107 ? -25.544 -14.133 22.627 1.00 41.62 107 ALA A C 1
ATOM 777 O O . ALA A 1 107 ? -25.567 -14.568 21.486 1.00 41.62 107 ALA A O 1
ATOM 778 N N . SER A 1 108 ? -25.700 -14.894 23.723 1.00 41.72 108 SER A N 1
ATOM 779 C CA . SER A 1 108 ? -26.282 -16.248 23.955 1.00 41.72 108 SER A CA 1
ATOM 780 C C . SER A 1 108 ? -26.294 -17.379 22.896 1.00 41.72 108 SER A C 1
ATOM 782 O O . SER A 1 108 ? -26.784 -18.467 23.190 1.00 41.72 108 SER A O 1
ATOM 784 N N . SER A 1 109 ? -25.735 -17.227 21.705 1.00 47.62 109 SER A N 1
ATOM 785 C CA . SER A 1 109 ? -25.541 -18.282 20.709 1.00 47.62 109 SER A CA 1
ATOM 786 C C . SER A 1 109 ? -24.374 -17.853 19.833 1.00 47.62 109 SER A C 1
ATOM 788 O O . SER A 1 109 ? -24.535 -17.076 18.895 1.00 47.62 109 SER A O 1
ATOM 790 N N . GLY A 1 110 ? -23.167 -18.293 20.198 1.00 49.75 110 GLY A N 1
ATOM 791 C CA . GLY A 1 110 ? -21.975 -18.030 19.397 1.00 49.75 110 GLY A CA 1
ATOM 792 C C . GLY A 1 110 ? -22.171 -18.515 17.954 1.00 49.75 110 GLY A C 1
ATOM 793 O O . GLY A 1 110 ? -22.950 -19.447 17.728 1.00 49.75 110 GLY A O 1
ATOM 794 N N . PRO A 1 111 ? -21.490 -17.896 16.974 1.00 57.53 111 PRO A N 1
ATOM 795 C CA . PRO A 1 111 ? -21.578 -18.322 15.587 1.00 57.53 111 PRO A CA 1
ATOM 796 C C . PRO A 1 111 ? -21.284 -19.816 15.506 1.00 57.53 111 PRO A C 1
ATOM 798 O O . PRO A 1 111 ? -20.315 -20.316 16.085 1.00 57.53 111 PRO A O 1
ATOM 801 N N . THR A 1 112 ? -22.159 -20.542 14.817 1.00 66.81 112 THR A N 1
ATOM 802 C CA . THR A 1 112 ? -21.973 -21.982 14.641 1.00 66.81 112 THR A CA 1
ATOM 803 C C . THR A 1 112 ? -20.619 -22.232 13.963 1.00 66.81 112 THR A C 1
ATOM 805 O O . THR A 1 112 ? -20.198 -21.424 13.128 1.00 66.81 112 THR A O 1
ATOM 808 N N . PRO A 1 113 ? -19.919 -23.344 14.251 1.00 67.38 113 PRO A N 1
ATOM 809 C CA . PRO A 1 113 ? -18.659 -23.671 13.576 1.00 67.38 113 PRO A CA 1
ATOM 810 C C . PRO A 1 113 ? -18.756 -23.604 12.040 1.00 67.38 113 PRO A C 1
ATOM 812 O O . PRO A 1 113 ? -17.798 -23.225 11.369 1.00 67.38 113 PRO A O 1
ATOM 815 N N . GLN A 1 114 ? -19.941 -23.892 11.488 1.00 72.50 114 GLN A N 1
ATOM 816 C CA . GLN A 1 114 ? -20.259 -23.760 10.064 1.00 72.50 114 GLN A CA 1
ATOM 817 C C . GLN A 1 114 ? -20.282 -22.303 9.571 1.00 72.50 114 GLN A C 1
ATOM 819 O O . GLN A 1 114 ? -19.779 -22.030 8.484 1.00 72.50 114 GLN A O 1
ATOM 824 N N . GLN A 1 115 ? -20.795 -21.350 10.354 1.00 70.94 115 GLN A N 1
ATOM 825 C CA . GLN A 1 115 ? -20.756 -19.922 10.007 1.00 70.94 115 GLN A CA 1
ATOM 826 C C . GLN A 1 115 ? -19.336 -19.352 10.066 1.00 70.94 115 GLN A C 1
ATOM 828 O O . GLN A 1 115 ? -18.958 -18.579 9.189 1.00 70.94 115 GLN A O 1
ATOM 833 N N . ILE A 1 116 ? -18.531 -19.772 11.048 1.00 71.38 116 ILE A N 1
ATOM 834 C CA . ILE A 1 116 ? -17.123 -19.359 11.152 1.00 71.38 116 ILE A CA 1
ATOM 835 C C . ILE A 1 116 ? -16.333 -19.875 9.942 1.00 71.38 116 ILE A C 1
ATOM 837 O O . ILE A 1 116 ? -15.572 -19.125 9.329 1.00 71.38 116 ILE A O 1
ATOM 841 N N . ALA A 1 117 ? -16.543 -21.139 9.561 1.00 72.88 117 ALA A N 1
ATOM 842 C CA . ALA A 1 117 ? -15.912 -21.724 8.382 1.00 72.88 117 ALA A CA 1
ATOM 843 C C . ALA A 1 117 ? -16.326 -20.997 7.092 1.00 72.88 117 ALA A C 1
ATOM 845 O O . ALA A 1 117 ? -15.459 -20.622 6.306 1.00 72.88 117 ALA A O 1
ATOM 846 N N . ALA A 1 118 ? -17.621 -20.719 6.908 1.00 76.69 118 ALA A N 1
ATOM 847 C CA . ALA A 1 118 ? -18.124 -20.007 5.733 1.00 76.69 118 ALA A CA 1
ATOM 848 C C . ALA A 1 118 ? -17.589 -18.567 5.637 1.00 76.69 118 ALA A C 1
ATOM 850 O O . ALA A 1 118 ? -17.250 -18.099 4.549 1.00 76.69 118 ALA A O 1
ATOM 851 N N . GLN A 1 119 ? -17.474 -17.863 6.767 1.00 72.50 119 GLN A N 1
ATOM 852 C CA . GLN A 1 119 ? -16.930 -16.506 6.806 1.00 72.50 119 GLN A CA 1
ATOM 853 C C . GLN A 1 119 ? -15.428 -16.496 6.493 1.00 72.50 119 GLN A C 1
ATOM 855 O O . GLN A 1 119 ? -14.965 -15.656 5.720 1.00 72.50 119 GLN A O 1
ATOM 860 N N . LYS A 1 120 ? -14.678 -17.462 7.037 1.00 75.38 120 LYS A N 1
ATOM 861 C CA . LYS A 1 120 ? -13.255 -17.637 6.736 1.00 75.38 120 LYS A CA 1
ATOM 862 C C . LYS A 1 120 ? -13.035 -17.951 5.258 1.00 75.38 120 LYS A C 1
ATOM 864 O O . LYS A 1 120 ? -12.197 -17.323 4.622 1.00 75.38 120 LYS A O 1
ATOM 869 N N . GLU A 1 121 ? -13.830 -18.852 4.691 1.00 79.81 121 GLU A N 1
ATOM 870 C CA . GLU A 1 121 ? -13.742 -19.198 3.273 1.00 79.81 121 GLU A CA 1
ATOM 871 C C . GLU A 1 121 ? -14.075 -17.994 2.376 1.00 79.81 121 GLU A C 1
ATOM 873 O O . GLU A 1 121 ? -13.374 -17.720 1.403 1.00 79.81 121 GLU A O 1
ATOM 878 N N . ALA A 1 122 ? -15.101 -17.208 2.720 1.00 78.69 122 ALA A N 1
ATOM 879 C CA . ALA A 1 122 ? -15.420 -15.976 2.000 1.00 78.69 122 ALA A CA 1
ATOM 880 C C . ALA A 1 122 ? -14.272 -14.953 2.064 1.00 78.69 122 ALA A C 1
ATOM 882 O O . ALA A 1 122 ? -13.961 -14.309 1.059 1.00 78.69 122 ALA A O 1
ATOM 883 N N . GLN A 1 123 ? -13.612 -14.833 3.219 1.00 73.88 123 GLN A N 1
ATOM 884 C CA . GLN A 1 123 ? -12.454 -13.961 3.396 1.00 73.88 123 GLN A CA 1
ATOM 885 C C . GLN A 1 123 ? -11.247 -14.437 2.578 1.00 73.88 123 GLN A C 1
ATOM 887 O O . GLN A 1 123 ? -10.600 -13.626 1.917 1.00 73.88 123 GLN A O 1
ATOM 892 N N . GLU A 1 124 ? -10.972 -15.741 2.567 1.00 79.38 124 GLU A N 1
ATOM 893 C CA . GLU A 1 124 ? -9.907 -16.341 1.761 1.00 79.38 124 GLU A CA 1
ATOM 894 C C . GLU A 1 124 ? -10.157 -16.139 0.261 1.00 79.38 124 GLU A C 1
ATOM 896 O O . GLU A 1 124 ? -9.242 -15.746 -0.464 1.00 79.38 124 GLU A O 1
ATOM 901 N N . ARG A 1 125 ? -11.404 -16.301 -0.207 1.00 83.69 125 ARG A N 1
ATOM 902 C CA . ARG A 1 125 ? -11.771 -16.016 -1.604 1.00 83.69 125 ARG A CA 1
ATOM 903 C C . ARG A 1 125 ? -11.596 -14.541 -1.954 1.00 83.69 125 ARG A C 1
ATOM 905 O O . ARG A 1 125 ? -11.042 -14.236 -3.007 1.00 83.69 125 ARG A O 1
ATOM 912 N N . ALA A 1 126 ? -12.031 -13.628 -1.087 1.00 78.94 126 ALA A N 1
ATOM 913 C CA . ALA A 1 126 ? -11.861 -12.193 -1.307 1.00 78.94 126 ALA A CA 1
ATOM 914 C C . ALA A 1 126 ? -10.374 -11.799 -1.352 1.00 78.94 126 ALA A C 1
ATOM 916 O O . ALA A 1 126 ? -9.965 -11.031 -2.224 1.00 78.94 126 ALA A O 1
ATOM 917 N N . ALA A 1 127 ? -9.553 -12.371 -0.466 1.00 75.62 127 ALA A N 1
ATOM 918 C CA . ALA A 1 127 ? -8.110 -12.171 -0.474 1.00 75.62 127 ALA A CA 1
ATOM 919 C C . ALA A 1 127 ? -7.475 -12.719 -1.760 1.00 75.62 127 ALA A C 1
ATOM 921 O O . ALA A 1 127 ? -6.694 -12.018 -2.398 1.00 75.62 127 ALA A O 1
ATOM 922 N N . ALA A 1 128 ? -7.843 -13.928 -2.191 1.00 84.12 128 ALA A N 1
ATOM 923 C CA . ALA A 1 128 ? -7.341 -14.521 -3.428 1.00 84.12 128 ALA A CA 1
ATOM 924 C C . ALA A 1 128 ? -7.714 -13.692 -4.670 1.00 84.12 128 ALA A C 1
ATOM 926 O O . ALA A 1 128 ? -6.859 -13.441 -5.517 1.00 84.12 128 ALA A O 1
ATOM 927 N N . GLN A 1 129 ? -8.960 -13.212 -4.758 1.00 85.19 129 GLN A N 1
ATOM 928 C CA . GLN A 1 129 ? -9.407 -12.334 -5.847 1.00 85.19 129 GLN A CA 1
ATOM 929 C C . GLN A 1 129 ? -8.640 -11.011 -5.869 1.00 85.19 129 GLN A C 1
ATOM 931 O O . GLN A 1 129 ? -8.240 -10.547 -6.936 1.00 85.19 129 GLN A O 1
ATOM 936 N N . TRP A 1 130 ? -8.405 -10.414 -4.700 1.00 84.56 130 TRP A N 1
ATOM 937 C CA . TRP A 1 130 ? -7.600 -9.203 -4.594 1.00 84.56 130 TRP A CA 1
ATOM 938 C C . TRP A 1 130 ? -6.159 -9.440 -5.057 1.00 84.56 130 TRP A C 1
ATOM 940 O O . TRP A 1 130 ? -5.677 -8.692 -5.905 1.00 84.56 130 TRP A O 1
ATOM 950 N N . ARG A 1 131 ? -5.506 -10.514 -4.586 1.00 81.31 131 ARG A N 1
ATOM 951 C CA . ARG A 1 131 ? -4.143 -10.870 -5.017 1.00 81.31 131 ARG A CA 1
ATOM 952 C C . ARG A 1 131 ? -4.071 -11.035 -6.534 1.00 81.31 131 ARG A C 1
ATOM 954 O O . ARG A 1 131 ? -3.211 -10.441 -7.173 1.00 81.31 131 ARG A O 1
ATOM 961 N N . ALA A 1 132 ? -5.019 -11.770 -7.117 1.00 86.00 132 ALA A N 1
ATOM 962 C CA . ALA A 1 132 ? -5.087 -11.971 -8.561 1.00 86.00 132 ALA A CA 1
ATOM 963 C C . ALA A 1 132 ? -5.251 -10.648 -9.331 1.00 86.00 132 ALA A C 1
ATOM 965 O O . ALA A 1 132 ? -4.611 -10.460 -10.366 1.00 86.00 132 ALA A O 1
ATOM 966 N N . LYS A 1 133 ? -6.065 -9.714 -8.817 1.00 83.69 133 LYS A N 1
ATOM 967 C CA . LYS A 1 133 ? -6.252 -8.387 -9.418 1.00 83.69 133 LYS A CA 1
ATOM 968 C C . LYS A 1 133 ? -4.972 -7.551 -9.361 1.00 83.69 133 LYS A C 1
ATOM 970 O O . LYS A 1 133 ? -4.604 -6.963 -10.373 1.00 83.69 133 LYS A O 1
ATOM 975 N N . VAL A 1 134 ? -4.288 -7.522 -8.217 1.00 81.44 134 VAL A N 1
ATOM 976 C CA . VAL A 1 134 ? -3.020 -6.789 -8.061 1.00 81.44 134 VAL A CA 1
ATOM 977 C C . VAL A 1 134 ? -1.940 -7.375 -8.967 1.00 81.44 134 VAL A C 1
ATOM 979 O O . VAL A 1 134 ? -1.259 -6.634 -9.668 1.00 81.44 134 VAL A O 1
ATOM 982 N N . GLU A 1 135 ? -1.818 -8.701 -9.030 1.00 82.81 135 GLU A N 1
ATOM 983 C CA . GLU A 1 135 ? -0.898 -9.348 -9.966 1.00 82.81 135 GLU A CA 1
ATOM 984 C C . GLU A 1 135 ? -1.221 -9.025 -11.426 1.00 82.81 135 GLU A C 1
ATOM 986 O O . GLU A 1 135 ? -0.315 -8.855 -12.239 1.00 82.81 135 GLU A O 1
ATOM 991 N N . GLN A 1 136 ? -2.503 -8.971 -11.788 1.00 85.19 136 GLN A N 1
ATOM 992 C CA . GLN A 1 136 ? -2.903 -8.593 -13.136 1.00 85.19 136 GLN A CA 1
ATOM 993 C C . GLN A 1 136 ? -2.528 -7.137 -13.434 1.00 85.19 136 GLN A C 1
ATOM 995 O O . GLN A 1 136 ? -1.920 -6.888 -14.471 1.00 85.19 136 GLN A O 1
ATOM 1000 N N . GLN A 1 137 ? -2.796 -6.210 -12.510 1.00 82.12 137 GLN A N 1
ATOM 1001 C CA . GLN A 1 137 ? -2.386 -4.808 -12.636 1.00 82.12 137 GLN A CA 1
ATOM 1002 C C . GLN A 1 137 ? -0.863 -4.678 -12.790 1.00 82.12 137 GLN A C 1
ATOM 1004 O O . GLN A 1 137 ? -0.405 -3.950 -13.665 1.00 82.12 137 GLN A O 1
ATOM 1009 N N . LEU A 1 138 ? -0.079 -5.439 -12.018 1.00 80.12 138 LEU A N 1
ATOM 1010 C CA . LEU A 1 138 ? 1.382 -5.510 -12.147 1.00 80.12 138 LEU A CA 1
ATOM 1011 C C . LEU A 1 138 ? 1.831 -6.013 -13.527 1.00 80.12 138 LEU A C 1
ATOM 1013 O O . LEU A 1 138 ? 2.732 -5.440 -14.135 1.00 80.12 138 LEU A O 1
ATOM 1017 N N . ARG A 1 139 ? 1.199 -7.070 -14.048 1.00 83.06 139 ARG A N 1
ATOM 1018 C CA . ARG A 1 139 ? 1.524 -7.619 -15.375 1.00 83.06 139 ARG A CA 1
ATOM 1019 C C . ARG A 1 139 ? 1.179 -6.644 -16.501 1.00 83.06 139 ARG A C 1
ATOM 1021 O O . ARG A 1 139 ? 1.978 -6.451 -17.417 1.00 83.06 139 ARG A O 1
ATOM 1028 N N . ASP A 1 140 ? 0.004 -6.027 -16.438 1.00 82.94 140 ASP A N 1
ATOM 1029 C CA . ASP A 1 140 ? -0.434 -5.046 -17.435 1.00 82.94 140 ASP A CA 1
ATOM 1030 C C . ASP A 1 140 ? 0.484 -3.815 -17.433 1.00 82.94 140 ASP A C 1
ATOM 1032 O O . ASP A 1 140 ? 0.862 -3.308 -18.492 1.00 82.94 140 ASP A O 1
ATOM 1036 N N . MET A 1 141 ? 0.915 -3.401 -16.246 1.00 75.06 141 MET A N 1
ATOM 1037 C CA . MET A 1 141 ? 1.880 -2.335 -16.013 1.00 75.06 141 MET A CA 1
ATOM 1038 C C . MET A 1 141 ? 3.257 -2.633 -16.613 1.00 75.06 141 MET A C 1
ATOM 1040 O O . MET A 1 141 ? 3.800 -1.803 -17.342 1.00 75.06 141 MET A O 1
ATOM 1044 N N . GLU A 1 142 ? 3.826 -3.807 -16.334 1.00 79.81 142 GLU A N 1
ATOM 1045 C CA . GLU A 1 142 ? 5.108 -4.228 -16.913 1.00 79.81 142 GLU A CA 1
ATOM 1046 C C . GLU A 1 142 ? 5.060 -4.163 -18.436 1.00 79.81 142 GLU A C 1
ATOM 1048 O O . GLU A 1 142 ? 5.931 -3.569 -19.071 1.00 79.81 142 GLU A O 1
ATOM 1053 N N . LYS A 1 143 ? 3.985 -4.697 -19.021 1.00 82.56 143 LYS A N 1
ATOM 1054 C CA . LYS A 1 143 ? 3.790 -4.707 -20.467 1.00 82.56 143 LYS A CA 1
ATOM 1055 C C . LYS A 1 143 ? 3.692 -3.297 -21.048 1.00 82.56 143 LYS A C 1
ATOM 1057 O O . LYS A 1 143 ? 4.294 -3.022 -22.086 1.00 82.56 143 LYS A O 1
ATOM 1062 N N . GLN A 1 144 ? 2.934 -2.403 -20.417 1.00 78.00 144 GLN A N 1
ATOM 1063 C CA . GLN A 1 144 ? 2.784 -1.023 -20.888 1.00 78.00 144 GLN A CA 1
ATOM 1064 C C . GLN A 1 144 ? 4.086 -0.228 -20.755 1.00 78.00 144 GLN A C 1
ATOM 1066 O O . GLN A 1 144 ? 4.453 0.510 -21.668 1.00 78.00 144 GLN A O 1
ATOM 1071 N N . TYR A 1 145 ? 4.834 -0.419 -19.674 1.00 76.75 145 TYR A N 1
ATOM 1072 C CA . TYR A 1 145 ? 6.123 0.239 -19.491 1.00 76.75 145 TYR A CA 1
ATOM 1073 C C . TYR A 1 145 ? 7.185 -0.271 -20.464 1.00 76.75 145 TYR A C 1
ATOM 1075 O O . TYR A 1 145 ? 7.948 0.521 -21.015 1.00 76.75 145 TYR A O 1
ATOM 1083 N N . GLU A 1 146 ? 7.214 -1.576 -20.747 1.00 78.50 146 GLU A N 1
ATOM 1084 C CA . GLU A 1 146 ? 8.054 -2.118 -21.815 1.00 78.50 146 GLU A CA 1
ATOM 1085 C C . GLU A 1 146 ? 7.702 -1.498 -23.170 1.00 78.50 146 GLU A C 1
ATOM 1087 O O . GLU A 1 146 ? 8.598 -1.141 -23.935 1.00 78.50 146 GLU A O 1
ATOM 1092 N N . GLN A 1 147 ? 6.413 -1.323 -23.473 1.00 80.94 147 GLN A N 1
ATOM 1093 C CA . GLN A 1 147 ? 5.977 -0.630 -24.687 1.00 80.94 147 GLN A CA 1
ATOM 1094 C C . GLN A 1 147 ? 6.420 0.836 -24.705 1.00 80.94 147 GLN A C 1
ATOM 1096 O O . GLN A 1 147 ? 6.890 1.311 -25.737 1.00 80.94 147 GLN A O 1
ATOM 1101 N N . GLN A 1 148 ? 6.333 1.540 -23.578 1.00 77.06 148 GLN A N 1
ATOM 1102 C CA . GLN A 1 148 ? 6.786 2.923 -23.475 1.00 77.06 148 GLN A CA 1
ATOM 1103 C C . GLN A 1 148 ? 8.304 3.036 -23.669 1.00 77.06 148 GLN A C 1
ATOM 1105 O O . GLN A 1 148 ? 8.758 3.851 -24.466 1.00 77.06 148 GLN A O 1
ATOM 1110 N N . LYS A 1 149 ? 9.104 2.188 -23.012 1.00 74.75 149 LYS A N 1
ATOM 1111 C CA . LYS A 1 149 ? 10.566 2.155 -23.196 1.00 74.75 149 LYS A CA 1
ATOM 1112 C C . LYS A 1 149 ? 10.945 1.810 -24.633 1.00 74.75 149 LYS A C 1
ATOM 1114 O O . LYS A 1 149 ? 11.883 2.403 -25.161 1.00 74.75 149 LYS A O 1
ATOM 1119 N N . ARG A 1 150 ? 10.205 0.902 -25.283 1.00 76.38 150 ARG A N 1
ATOM 1120 C CA . ARG A 1 150 ? 10.355 0.608 -26.719 1.00 76.38 150 ARG A CA 1
ATOM 1121 C C . ARG A 1 150 ? 10.132 1.860 -27.562 1.00 76.38 150 ARG A C 1
ATOM 1123 O O . ARG A 1 150 ? 10.986 2.195 -28.373 1.00 76.38 150 ARG A O 1
ATOM 1130 N N . GLN A 1 151 ? 9.038 2.581 -27.326 1.00 79.31 151 GLN A N 1
ATOM 1131 C CA . GLN A 1 151 ? 8.739 3.825 -28.038 1.00 79.31 151 GLN A CA 1
ATOM 1132 C C . GLN A 1 151 ? 9.803 4.901 -27.789 1.00 79.31 151 GLN A C 1
ATOM 1134 O O . GLN A 1 151 ? 10.300 5.495 -28.740 1.00 79.31 151 GLN A O 1
ATOM 1139 N N . GLU A 1 152 ? 10.222 5.112 -26.539 1.00 75.50 152 GLU A N 1
ATOM 1140 C CA . GLU A 1 152 ? 11.273 6.079 -26.202 1.00 75.50 152 GLU A CA 1
ATOM 1141 C C . GLU A 1 152 ? 12.613 5.724 -26.851 1.00 75.50 152 GLU A C 1
ATOM 1143 O O . GLU A 1 152 ? 13.334 6.610 -27.316 1.00 75.50 152 GLU A O 1
ATOM 1148 N N . PHE A 1 153 ? 12.956 4.436 -26.893 1.00 75.19 153 PHE A N 1
ATOM 1149 C CA . PHE A 1 153 ? 14.147 3.959 -27.580 1.00 75.19 153 PHE A CA 1
ATOM 1150 C C . PHE A 1 153 ? 14.048 4.203 -29.089 1.00 75.19 153 PHE A C 1
ATOM 1152 O O . PHE A 1 153 ? 14.976 4.768 -29.668 1.00 75.19 153 PHE A O 1
ATOM 1159 N N . ASP A 1 154 ? 12.923 3.855 -29.715 1.00 74.81 154 ASP A N 1
ATOM 1160 C CA . ASP A 1 154 ? 12.689 4.073 -31.144 1.00 74.81 154 ASP A CA 1
ATOM 1161 C C . ASP A 1 154 ? 12.698 5.559 -31.511 1.00 74.81 154 ASP A C 1
ATOM 1163 O O . ASP A 1 154 ? 13.265 5.948 -32.533 1.00 74.81 154 ASP A O 1
ATOM 1167 N N . ASP A 1 155 ? 12.130 6.416 -30.671 1.00 74.44 155 ASP A N 1
ATOM 1168 C CA . ASP A 1 155 ? 12.114 7.855 -30.895 1.00 74.44 155 ASP A CA 1
ATOM 1169 C C . ASP A 1 155 ? 13.501 8.468 -30.703 1.00 74.44 155 ASP A C 1
ATOM 1171 O O . ASP A 1 155 ? 13.927 9.281 -31.525 1.00 74.44 155 ASP A O 1
ATOM 1175 N N . ARG A 1 156 ? 14.272 8.030 -29.697 1.00 70.94 156 ARG A N 1
ATOM 1176 C CA . ARG A 1 156 ? 15.690 8.407 -29.563 1.00 70.94 156 ARG A CA 1
ATOM 1177 C C . ARG A 1 156 ? 16.502 7.931 -30.764 1.00 70.94 156 ARG A C 1
ATOM 1179 O O . ARG A 1 156 ? 17.280 8.713 -31.304 1.00 70.94 156 ARG A O 1
ATOM 1186 N N . LYS A 1 157 ? 16.283 6.697 -31.223 1.00 71.06 157 LYS A N 1
ATOM 1187 C CA . LYS A 1 157 ? 16.913 6.119 -32.418 1.00 71.06 157 LYS A CA 1
ATOM 1188 C C . LYS A 1 157 ? 16.615 6.971 -33.653 1.00 71.06 157 LYS A C 1
ATOM 1190 O O . LYS A 1 157 ? 17.543 7.351 -34.363 1.00 71.06 157 LYS A O 1
ATOM 1195 N N . LYS A 1 158 ? 15.349 7.341 -33.881 1.00 73.94 158 LYS A N 1
ATOM 1196 C CA . LYS A 1 158 ? 14.930 8.239 -34.974 1.00 73.94 158 LYS A CA 1
ATOM 1197 C C . LYS A 1 158 ? 15.552 9.630 -34.849 1.00 73.94 158 LYS A C 1
ATOM 1199 O O . LYS A 1 158 ? 15.999 10.178 -35.851 1.00 73.94 158 LYS A O 1
ATOM 1204 N N . ARG A 1 159 ? 15.609 10.199 -33.642 1.00 71.94 159 ARG A N 1
ATOM 1205 C CA . ARG A 1 159 ? 16.156 11.543 -33.394 1.00 71.94 159 ARG A CA 1
ATOM 1206 C C . ARG A 1 159 ? 17.665 11.599 -33.622 1.00 71.94 159 ARG A C 1
ATOM 1208 O O . ARG A 1 159 ? 18.146 12.530 -34.258 1.00 71.94 159 ARG A O 1
ATOM 1215 N N . LEU A 1 160 ? 18.394 10.578 -33.169 1.00 70.00 160 LEU A N 1
ATOM 1216 C CA . LEU A 1 160 ? 19.820 10.406 -33.460 1.00 70.00 160 LEU A CA 1
ATOM 1217 C C . LEU A 1 160 ? 20.052 10.225 -34.962 1.00 70.00 160 LEU A C 1
ATOM 1219 O O . LEU A 1 160 ? 20.923 10.875 -35.531 1.00 70.00 160 LEU A O 1
ATOM 1223 N N . LEU A 1 161 ? 19.229 9.408 -35.622 1.00 66.50 161 LEU A N 1
ATOM 1224 C CA . LEU A 1 161 ? 19.279 9.229 -37.072 1.00 66.50 161 LEU A CA 1
ATOM 1225 C C . LEU A 1 161 ? 19.043 10.526 -37.848 1.00 66.50 161 LEU A C 1
ATOM 1227 O O . LEU A 1 161 ? 19.746 10.781 -38.823 1.00 66.50 161 LEU A O 1
ATOM 1231 N N . ALA A 1 162 ? 18.075 11.339 -37.426 1.00 65.94 162 ALA A N 1
ATOM 1232 C CA . ALA A 1 162 ? 17.822 12.648 -38.015 1.00 65.94 162 ALA A CA 1
ATOM 1233 C C . ALA A 1 162 ? 19.008 13.603 -37.797 1.00 65.94 162 ALA A C 1
ATOM 1235 O O . ALA A 1 162 ? 19.393 14.312 -38.719 1.00 65.94 162 ALA A O 1
ATOM 1236 N N . GLY A 1 163 ? 19.632 13.570 -36.613 1.00 61.50 163 GLY A N 1
ATOM 1237 C CA . GLY A 1 163 ? 20.819 14.373 -36.306 1.00 61.50 163 GLY A CA 1
ATOM 1238 C C . GLY A 1 163 ? 22.056 13.994 -37.128 1.00 61.50 163 GLY A C 1
ATOM 1239 O O . GLY A 1 163 ? 22.815 14.872 -37.520 1.00 61.50 163 GLY A O 1
ATOM 1240 N N . ILE A 1 164 ? 22.239 12.706 -37.437 1.00 63.97 164 ILE A N 1
ATOM 1241 C CA . ILE A 1 164 ? 23.366 12.214 -38.251 1.00 63.97 164 ILE A CA 1
ATOM 1242 C C . ILE A 1 164 ? 23.148 12.487 -39.749 1.00 63.97 164 ILE A C 1
ATOM 1244 O O . ILE A 1 164 ? 24.110 12.667 -40.489 1.00 63.97 164 ILE A O 1
ATOM 1248 N N . ARG A 1 165 ? 21.894 12.526 -40.217 1.00 58.91 165 ARG A N 1
ATOM 1249 C CA . ARG A 1 165 ? 21.566 12.682 -41.644 1.00 58.91 165 ARG A CA 1
ATOM 1250 C C . ARG A 1 165 ? 21.710 14.106 -42.196 1.00 58.91 165 ARG A C 1
ATOM 1252 O O . ARG A 1 165 ? 21.694 14.255 -43.415 1.00 58.91 165 ARG A O 1
ATOM 1259 N N . GLY A 1 166 ? 21.878 15.120 -41.345 1.00 51.78 166 GLY A N 1
ATOM 1260 C CA . GLY A 1 166 ? 21.915 16.524 -41.769 1.00 51.78 166 GLY A CA 1
ATOM 1261 C C . GLY A 1 166 ? 20.569 17.024 -42.336 1.00 51.78 166 GLY A C 1
ATOM 1262 O O . GLY A 1 166 ? 19.657 16.231 -42.579 1.00 51.78 166 GLY A O 1
ATOM 1263 N N . PRO A 1 167 ? 20.404 18.345 -42.527 1.00 51.50 167 PRO A N 1
ATOM 1264 C CA . PRO A 1 167 ? 19.132 18.953 -42.940 1.00 51.50 167 PRO A CA 1
ATOM 1265 C C . PRO A 1 167 ? 18.660 18.590 -44.363 1.00 51.50 167 PRO A C 1
ATOM 1267 O O . PRO A 1 167 ? 17.488 18.796 -44.667 1.00 51.50 167 PRO A O 1
ATOM 1270 N N . ASP A 1 168 ? 19.511 18.002 -45.210 1.00 45.72 168 ASP A N 1
ATOM 1271 C CA . ASP A 1 168 ? 19.203 17.769 -46.632 1.00 45.72 168 ASP A CA 1
ATOM 1272 C C . ASP A 1 168 ? 18.573 16.396 -46.945 1.00 45.72 168 ASP A C 1
ATOM 1274 O O . ASP A 1 168 ? 18.192 16.121 -48.083 1.00 45.72 168 ASP A O 1
ATOM 1278 N N . ALA A 1 169 ? 18.407 15.510 -45.959 1.00 47.53 169 ALA A N 1
ATOM 1279 C CA . ALA A 1 169 ? 17.895 14.155 -46.184 1.00 47.53 169 ALA A CA 1
ATOM 1280 C C . ALA A 1 169 ? 16.375 14.036 -45.961 1.00 47.53 169 ALA A C 1
ATOM 1282 O O . ALA A 1 169 ? 15.909 13.208 -45.173 1.00 47.53 169 ALA A O 1
ATOM 1283 N N . VAL A 1 170 ? 15.579 14.839 -46.669 1.00 42.41 170 VAL A N 1
ATOM 1284 C CA . VAL A 1 170 ? 14.123 14.642 -46.753 1.00 42.41 170 VAL A CA 1
ATOM 1285 C C . VAL A 1 170 ? 13.816 13.820 -48.001 1.00 42.41 170 VAL A C 1
ATOM 1287 O O . VAL A 1 170 ? 13.480 14.344 -49.058 1.00 42.41 170 VAL A O 1
ATOM 1290 N N . THR A 1 171 ? 13.922 12.496 -47.895 1.00 42.16 171 THR A N 1
ATOM 1291 C CA . THR A 1 171 ? 13.248 11.599 -48.844 1.00 42.16 171 THR A CA 1
ATOM 1292 C C . THR A 1 171 ? 12.375 10.624 -48.056 1.00 42.16 171 THR A C 1
ATOM 1294 O O . THR A 1 171 ? 12.896 9.735 -47.376 1.00 42.16 171 THR A O 1
ATOM 1297 N N . PRO A 1 172 ? 11.042 10.801 -48.079 1.00 39.66 172 PRO A N 1
ATOM 1298 C CA . PRO A 1 172 ? 10.115 9.921 -47.393 1.00 39.66 172 PRO A CA 1
ATOM 1299 C C . PRO A 1 172 ? 9.924 8.654 -48.230 1.00 39.66 172 PRO A C 1
ATOM 1301 O O . PRO A 1 172 ? 9.236 8.650 -49.244 1.00 39.66 172 PRO A O 1
ATOM 1304 N N . GLY A 1 173 ? 10.552 7.565 -47.801 1.00 38.44 173 GLY A N 1
ATOM 1305 C CA . GLY A 1 173 ? 10.326 6.247 -48.381 1.00 38.44 173 GLY A CA 1
ATOM 1306 C C . GLY A 1 173 ? 11.255 5.218 -47.764 1.00 38.44 173 GLY A C 1
ATOM 1307 O O . GLY A 1 173 ? 12.446 5.249 -48.037 1.00 38.44 173 GLY A O 1
ATOM 1308 N N . ASN A 1 174 ? 10.695 4.353 -46.908 1.00 46.50 174 ASN A N 1
ATOM 1309 C CA . ASN A 1 174 ? 11.242 3.082 -46.416 1.00 46.50 174 ASN A CA 1
ATOM 1310 C C . ASN A 1 174 ? 12.769 2.986 -46.332 1.00 46.50 174 ASN A C 1
ATOM 1312 O O . ASN A 1 174 ? 13.342 2.711 -47.370 1.00 46.50 174 ASN A O 1
ATOM 1316 N N . ARG A 1 175 ? 13.389 3.037 -45.135 1.00 46.75 175 ARG A N 1
ATOM 1317 C CA . ARG A 1 175 ? 14.428 2.061 -44.699 1.00 46.75 175 ARG A CA 1
ATOM 1318 C C . ARG A 1 175 ? 14.737 2.176 -43.191 1.00 46.75 175 ARG A C 1
ATOM 1320 O O . ARG A 1 175 ? 15.330 3.176 -42.785 1.00 46.75 175 ARG A O 1
ATOM 1327 N N . PRO A 1 176 ? 14.460 1.141 -42.373 1.00 51.88 176 PRO A N 1
ATOM 1328 C CA . PRO A 1 176 ? 15.111 0.936 -41.070 1.00 51.88 176 PRO A CA 1
ATOM 1329 C C . PRO A 1 176 ? 16.624 0.615 -41.175 1.00 51.88 176 PRO A C 1
ATOM 1331 O O . PRO A 1 176 ? 17.299 0.493 -40.155 1.00 51.88 176 PRO A O 1
ATOM 1334 N N . ASP A 1 177 ? 17.181 0.520 -42.390 1.00 62.16 177 ASP A N 1
ATOM 1335 C CA . ASP A 1 177 ? 18.540 0.026 -42.646 1.00 62.16 177 ASP A CA 1
ATOM 1336 C C . ASP A 1 177 ? 19.683 1.030 -42.442 1.00 62.16 177 ASP A C 1
ATOM 1338 O O . ASP A 1 177 ? 20.829 0.607 -42.473 1.00 62.16 177 ASP A O 1
ATOM 1342 N N . SER A 1 178 ? 19.465 2.332 -42.222 1.00 65.25 178 SER A N 1
ATOM 1343 C CA . SER A 1 178 ? 20.601 3.278 -42.181 1.00 65.25 178 SER A CA 1
ATOM 1344 C C . SER A 1 178 ? 21.511 3.108 -40.963 1.00 65.25 178 SER A C 1
ATOM 1346 O O . SER A 1 178 ? 22.725 3.222 -41.096 1.00 65.25 178 SER A O 1
ATOM 1348 N N . LEU A 1 179 ? 20.960 2.787 -39.786 1.00 67.50 179 LEU A N 1
ATOM 1349 C CA . LEU A 1 179 ? 21.783 2.443 -38.615 1.00 67.50 179 LEU A CA 1
ATOM 1350 C C . LEU A 1 179 ? 22.466 1.095 -38.780 1.00 67.50 179 LEU A C 1
ATOM 1352 O O . LEU A 1 179 ? 23.621 0.947 -38.400 1.00 67.50 179 LEU A O 1
ATOM 1356 N N . ARG A 1 180 ? 21.756 0.123 -39.355 1.00 73.94 180 ARG A N 1
ATOM 1357 C CA . ARG A 1 180 ? 22.314 -1.196 -39.650 1.00 73.94 180 ARG A CA 1
ATOM 1358 C C . ARG A 1 180 ? 23.479 -1.065 -40.631 1.00 73.94 180 ARG A C 1
ATOM 1360 O O . ARG A 1 180 ? 24.536 -1.628 -40.394 1.00 73.94 180 ARG A O 1
ATOM 1367 N N . GLN A 1 181 ? 23.321 -0.242 -41.664 1.00 76.62 181 GLN A N 1
ATOM 1368 C CA . GLN A 1 181 ? 24.343 0.056 -42.660 1.00 76.62 181 GLN A CA 1
ATOM 1369 C C . GLN A 1 181 ? 25.538 0.791 -42.047 1.00 76.62 181 GLN A C 1
ATOM 1371 O O . GLN A 1 181 ? 26.660 0.378 -42.296 1.00 76.62 181 GLN A O 1
ATOM 1376 N N . LEU A 1 182 ? 25.314 1.804 -41.198 1.00 77.19 182 LEU A N 1
ATOM 1377 C CA . LEU A 1 182 ? 26.381 2.511 -40.468 1.00 77.19 182 LEU A CA 1
ATOM 1378 C C . LEU A 1 182 ? 27.148 1.595 -39.502 1.00 77.19 182 LEU A C 1
ATOM 1380 O O . LEU A 1 182 ? 28.370 1.662 -39.384 1.00 77.19 182 LEU A O 1
ATOM 1384 N N . ARG A 1 183 ? 26.428 0.723 -38.797 1.00 77.44 183 ARG A N 1
ATOM 1385 C CA . ARG A 1 183 ? 27.018 -0.269 -37.896 1.00 77.44 183 ARG A CA 1
ATOM 1386 C C . ARG A 1 183 ? 27.878 -1.259 -38.672 1.00 77.44 183 ARG A C 1
ATOM 1388 O O . ARG A 1 183 ? 29.012 -1.519 -38.283 1.00 77.44 183 ARG A O 1
ATOM 1395 N N . CYS A 1 184 ? 27.358 -1.768 -39.784 1.00 82.69 184 CYS A N 1
ATOM 1396 C CA . CYS A 1 184 ? 28.084 -2.706 -40.623 1.00 82.69 184 CYS A CA 1
ATOM 1397 C C . CYS A 1 184 ? 29.247 -2.052 -41.364 1.00 82.69 184 CYS A C 1
ATOM 1399 O O . CYS A 1 184 ? 30.292 -2.681 -41.488 1.00 82.69 184 CYS A O 1
ATOM 1401 N N . SER A 1 185 ? 29.137 -0.784 -41.767 1.00 83.38 185 SER A N 1
ATOM 1402 C CA . SER A 1 185 ? 30.270 -0.062 -42.342 1.00 83.38 185 SER A CA 1
ATOM 1403 C C . SER A 1 185 ? 31.397 0.123 -41.328 1.00 83.38 185 SER A C 1
ATOM 1405 O O . SER A 1 185 ? 32.559 -0.086 -41.660 1.00 83.38 185 SER A O 1
ATOM 1407 N N . ALA A 1 186 ? 31.069 0.450 -40.073 1.00 84.25 186 ALA A N 1
ATOM 1408 C CA . ALA A 1 186 ? 32.060 0.568 -39.004 1.00 84.25 186 ALA A CA 1
ATOM 1409 C C . ALA A 1 186 ? 32.718 -0.783 -38.661 1.00 84.25 186 ALA A C 1
ATOM 1411 O O . ALA A 1 186 ? 33.934 -0.849 -38.470 1.00 84.25 186 ALA A O 1
ATOM 1412 N N . TYR A 1 187 ? 31.931 -1.863 -38.625 1.00 85.81 187 TYR A N 1
ATOM 1413 C CA . TYR A 1 187 ? 32.438 -3.224 -38.437 1.00 85.81 187 TYR A CA 1
ATOM 1414 C C . TYR A 1 187 ? 33.445 -3.599 -39.532 1.00 85.81 187 TYR A C 1
ATOM 1416 O O . TYR A 1 187 ? 34.595 -3.913 -39.227 1.00 85.81 187 TYR A O 1
ATOM 1424 N N . TRP A 1 188 ? 33.057 -3.471 -40.802 1.00 89.94 188 TRP A N 1
ATOM 1425 C CA . TRP A 1 188 ? 33.925 -3.816 -41.928 1.00 89.94 188 TRP A CA 1
ATOM 1426 C C . TRP A 1 188 ? 35.144 -2.901 -42.048 1.00 89.94 188 TRP A C 1
ATOM 1428 O O . TRP A 1 188 ? 36.228 -3.383 -42.358 1.00 89.94 188 TRP A O 1
ATOM 1438 N N . GLY A 1 189 ? 35.021 -1.615 -41.707 1.00 86.88 189 GLY A N 1
ATOM 1439 C CA . GLY A 1 189 ? 36.174 -0.715 -41.619 1.00 86.88 189 GLY A CA 1
ATOM 1440 C C . GLY A 1 189 ? 37.183 -1.154 -40.551 1.00 86.88 189 GLY A C 1
ATOM 1441 O O . GLY A 1 189 ? 38.391 -1.044 -40.750 1.00 86.88 189 GLY A O 1
ATOM 1442 N N . THR A 1 190 ? 36.701 -1.722 -39.442 1.00 87.25 190 THR A N 1
ATOM 1443 C CA . THR A 1 190 ? 37.566 -2.273 -38.388 1.00 87.25 190 THR A CA 1
ATOM 1444 C C . THR A 1 190 ? 38.250 -3.564 -38.842 1.00 87.25 190 THR A C 1
ATOM 1446 O O . THR A 1 190 ? 39.446 -3.731 -38.608 1.00 87.25 190 THR A O 1
ATOM 1449 N N . GLU A 1 191 ? 37.531 -4.467 -39.516 1.00 90.19 191 GLU A N 1
ATOM 1450 C CA . GLU A 1 191 ? 38.128 -5.690 -40.072 1.00 90.19 191 GLU A CA 1
ATOM 1451 C C . GLU A 1 191 ? 39.142 -5.375 -41.180 1.00 90.19 191 GLU A C 1
ATOM 1453 O O . GLU A 1 191 ? 40.204 -5.993 -41.224 1.00 90.19 191 GLU A O 1
ATOM 1458 N N . ALA A 1 192 ? 38.878 -4.368 -42.021 1.00 89.75 192 ALA A N 1
ATOM 1459 C CA . ALA A 1 192 ? 39.819 -3.891 -43.034 1.00 89.75 192 ALA A CA 1
ATOM 1460 C C . ALA A 1 192 ? 41.134 -3.417 -42.400 1.00 89.75 192 ALA A C 1
ATOM 1462 O O . ALA A 1 192 ? 42.215 -3.826 -42.824 1.00 89.75 192 ALA A O 1
ATOM 1463 N N . ALA A 1 193 ? 41.049 -2.619 -41.330 1.00 85.62 193 ALA A N 1
ATOM 1464 C CA . ALA A 1 193 ? 42.220 -2.159 -40.590 1.00 85.62 193 ALA A CA 1
ATOM 1465 C C . ALA A 1 193 ? 43.005 -3.319 -39.949 1.00 85.62 193 ALA A C 1
ATOM 1467 O O . ALA A 1 193 ? 44.236 -3.300 -39.941 1.00 85.62 193 ALA A O 1
ATOM 1468 N N . ARG A 1 194 ? 42.316 -4.354 -39.443 1.00 90.94 194 ARG A N 1
ATOM 1469 C CA . ARG A 1 194 ? 42.967 -5.557 -38.893 1.00 90.94 194 ARG A CA 1
ATOM 1470 C C . ARG A 1 194 ? 43.648 -6.398 -39.967 1.00 90.94 194 ARG A C 1
ATOM 1472 O O . ARG A 1 194 ? 44.764 -6.852 -39.739 1.00 90.94 194 ARG A O 1
ATOM 1479 N N . ALA A 1 195 ? 43.006 -6.589 -41.119 1.00 92.19 195 ALA A N 1
ATOM 1480 C CA . ALA A 1 195 ? 43.594 -7.304 -42.250 1.00 92.19 195 ALA A CA 1
ATOM 1481 C C . ALA A 1 195 ? 44.855 -6.589 -42.755 1.00 92.19 195 ALA A C 1
ATOM 1483 O O . ALA A 1 195 ? 45.889 -7.226 -42.948 1.00 92.19 195 ALA A O 1
ATOM 1484 N N . LEU A 1 196 ? 44.810 -5.255 -42.843 1.00 91.94 196 LEU A N 1
ATOM 1485 C CA . LEU A 1 196 ? 45.964 -4.440 -43.216 1.00 91.94 196 LEU A CA 1
ATOM 1486 C C . LEU A 1 196 ? 47.108 -4.564 -42.196 1.00 91.94 196 LEU A C 1
ATOM 1488 O O . LEU A 1 196 ? 48.256 -4.765 -42.578 1.00 91.94 196 LEU A O 1
ATOM 1492 N N . ALA A 1 197 ? 46.801 -4.512 -40.896 1.00 90.44 197 ALA A N 1
ATOM 1493 C CA . ALA A 1 197 ? 47.792 -4.700 -39.833 1.00 90.44 197 ALA A CA 1
ATOM 1494 C C . ALA A 1 197 ? 48.414 -6.111 -39.824 1.00 90.44 197 ALA A C 1
ATOM 1496 O O . ALA A 1 197 ? 49.540 -6.283 -39.361 1.00 90.44 197 ALA A O 1
ATOM 1497 N N . ALA A 1 198 ? 47.699 -7.110 -40.346 1.00 94.44 198 ALA A N 1
ATOM 1498 C CA . ALA A 1 198 ? 48.186 -8.475 -40.528 1.00 94.44 198 ALA A CA 1
ATOM 1499 C C . ALA A 1 198 ? 48.952 -8.688 -41.852 1.00 94.44 198 ALA A C 1
ATOM 1501 O O . ALA A 1 198 ? 49.431 -9.794 -42.098 1.00 94.44 198 ALA A O 1
ATOM 1502 N N . GLY A 1 199 ? 49.076 -7.656 -42.695 1.00 93.75 199 GLY A N 1
ATOM 1503 C CA . GLY A 1 199 ? 49.740 -7.729 -44.000 1.00 93.75 199 GLY A CA 1
ATOM 1504 C C . GLY A 1 199 ? 48.901 -8.367 -45.114 1.00 93.75 19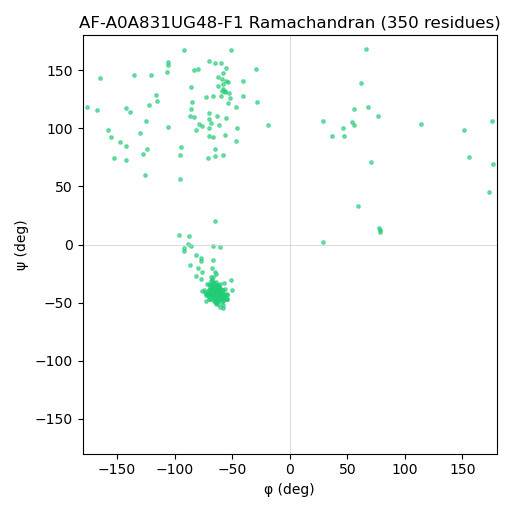9 GLY A C 1
ATOM 1505 O O . GLY A 1 199 ? 49.442 -8.684 -46.170 1.00 93.75 199 GLY A O 1
ATOM 1506 N N . ASP A 1 200 ? 47.597 -8.564 -44.905 1.00 94.56 200 ASP A N 1
ATOM 1507 C CA . ASP A 1 200 ? 46.669 -9.123 -45.896 1.00 94.56 200 ASP A CA 1
ATOM 1508 C C . ASP A 1 200 ? 45.951 -7.989 -46.649 1.00 94.56 200 ASP A C 1
ATOM 1510 O O . ASP A 1 200 ? 44.801 -7.634 -46.372 1.00 94.56 200 ASP A O 1
ATOM 1514 N N . GLU A 1 201 ? 46.671 -7.371 -47.590 1.00 93.25 201 GLU A N 1
ATOM 1515 C CA . GLU A 1 201 ? 46.189 -6.213 -48.358 1.00 93.25 201 GLU A CA 1
ATOM 1516 C C . GLU A 1 201 ? 44.958 -6.533 -49.216 1.00 93.25 201 GLU A C 1
ATOM 1518 O O . GLU A 1 201 ? 44.061 -5.700 -49.359 1.00 93.25 201 GLU A O 1
ATOM 1523 N N . GLN A 1 202 ? 44.883 -7.748 -49.769 1.00 94.44 202 GLN A N 1
ATOM 1524 C CA . GLN A 1 202 ? 43.771 -8.152 -50.628 1.00 94.44 202 GLN A CA 1
ATOM 1525 C C . GLN A 1 202 ? 42.466 -8.212 -49.832 1.00 94.44 202 GLN A C 1
ATOM 1527 O O . GLN A 1 202 ? 41.439 -7.684 -50.267 1.00 94.44 202 GLN A O 1
ATOM 1532 N N . ARG A 1 203 ? 42.517 -8.795 -48.634 1.00 91.25 203 ARG A N 1
ATOM 1533 C CA . ARG A 1 203 ? 41.364 -8.878 -47.741 1.00 91.25 203 ARG A CA 1
ATOM 1534 C C . ARG A 1 203 ? 41.011 -7.525 -47.127 1.00 91.25 203 ARG A C 1
ATOM 1536 O O . ARG A 1 203 ? 39.833 -7.222 -46.950 1.00 91.25 203 ARG A O 1
ATOM 1543 N N . ALA A 1 204 ? 42.008 -6.681 -46.858 1.00 91.62 204 ALA A N 1
ATOM 1544 C CA . ALA A 1 204 ? 41.781 -5.310 -46.412 1.00 91.62 204 ALA A CA 1
ATOM 1545 C C . ALA A 1 204 ? 40.981 -4.498 -47.446 1.00 91.62 204 ALA A C 1
ATOM 1547 O O . ALA A 1 204 ? 40.009 -3.839 -47.078 1.00 91.62 204 ALA A O 1
ATOM 1548 N N . MET A 1 205 ? 41.329 -4.602 -48.734 1.00 92.06 205 MET A N 1
ATOM 1549 C CA . MET A 1 205 ? 40.586 -3.948 -49.819 1.00 92.06 205 MET A CA 1
ATOM 1550 C C . MET A 1 205 ? 39.155 -4.483 -49.958 1.00 92.06 205 MET A C 1
ATOM 1552 O O . MET A 1 205 ? 38.223 -3.704 -50.156 1.00 92.06 205 MET A O 1
ATOM 1556 N N . GLU A 1 206 ? 38.959 -5.796 -49.818 1.00 92.12 206 GLU A N 1
ATOM 1557 C CA . GLU A 1 206 ? 37.627 -6.409 -49.851 1.00 92.12 206 GLU A CA 1
ATOM 1558 C C . GLU A 1 206 ? 36.736 -5.897 -48.705 1.00 92.12 206 GLU A C 1
ATOM 1560 O O . GLU A 1 206 ? 35.609 -5.447 -48.932 1.00 92.12 206 GLU A O 1
ATOM 1565 N N . TYR A 1 207 ? 37.255 -5.874 -47.477 1.00 92.56 207 TYR A N 1
ATOM 1566 C CA . TYR A 1 207 ? 36.528 -5.351 -46.320 1.00 92.56 207 TYR A CA 1
ATOM 1567 C C . TYR A 1 207 ? 36.285 -3.842 -46.413 1.00 92.56 207 TYR A C 1
ATOM 1569 O O . TYR A 1 207 ? 35.221 -3.366 -46.017 1.00 92.56 207 TYR A O 1
ATOM 1577 N N . GLN A 1 208 ? 37.214 -3.081 -46.994 1.00 90.06 208 GLN A N 1
ATOM 1578 C CA . GLN A 1 208 ? 37.008 -1.660 -47.256 1.00 90.06 208 GLN A CA 1
ATOM 1579 C C . GLN A 1 208 ? 35.860 -1.434 -48.251 1.00 90.06 208 GLN A C 1
ATOM 1581 O O . GLN A 1 208 ? 34.996 -0.590 -48.007 1.00 90.06 208 GLN A O 1
ATOM 1586 N N . ALA A 1 209 ? 35.768 -2.244 -49.311 1.00 89.38 209 ALA A N 1
ATOM 1587 C CA . ALA A 1 209 ? 34.640 -2.194 -50.239 1.00 89.38 209 ALA A CA 1
ATOM 1588 C C . ALA A 1 209 ? 33.305 -2.519 -49.539 1.00 89.38 209 ALA A C 1
ATOM 1590 O O . ALA A 1 209 ? 32.287 -1.871 -49.804 1.00 89.38 209 ALA A O 1
ATOM 1591 N N . PHE A 1 210 ? 33.299 -3.469 -48.595 1.00 90.69 210 PHE A N 1
ATOM 1592 C CA . PHE A 1 210 ? 32.120 -3.749 -47.767 1.00 90.69 210 PHE A CA 1
ATOM 1593 C C . PHE A 1 210 ? 31.768 -2.604 -46.818 1.00 90.69 210 PHE A C 1
ATOM 1595 O O . PHE A 1 210 ? 30.585 -2.410 -46.543 1.00 90.69 210 PHE A O 1
ATOM 1602 N N . ALA A 1 211 ? 32.754 -1.850 -46.332 1.00 85.94 211 ALA A N 1
ATOM 1603 C CA . ALA A 1 211 ? 32.526 -0.692 -45.480 1.00 85.94 211 ALA A CA 1
ATOM 1604 C C . ALA A 1 211 ? 31.878 0.469 -46.252 1.00 85.94 211 ALA A C 1
ATOM 1606 O O . ALA A 1 211 ? 30.936 1.089 -45.761 1.00 85.94 211 ALA A O 1
ATOM 1607 N N . GLU A 1 212 ? 32.339 0.732 -47.475 1.00 83.81 212 GLU A N 1
ATOM 1608 C CA . GLU A 1 212 ? 31.810 1.799 -48.332 1.00 83.81 212 GLU A CA 1
ATOM 1609 C C . GLU A 1 212 ? 30.423 1.462 -48.888 1.00 83.81 212 GLU A C 1
ATOM 1611 O O . GLU A 1 212 ? 29.519 2.305 -48.908 1.00 83.81 212 GLU A O 1
ATOM 1616 N N . LYS A 1 213 ? 30.230 0.215 -49.332 1.00 85.56 213 LYS A N 1
ATOM 1617 C CA . LYS A 1 213 ? 28.970 -0.235 -49.925 1.00 85.56 213 LYS A CA 1
ATOM 1618 C C . LYS A 1 213 ? 28.647 -1.675 -49.513 1.00 85.56 213 LYS A C 1
ATOM 1620 O O . LYS A 1 213 ? 28.908 -2.610 -50.272 1.00 85.56 213 LYS A O 1
ATOM 1625 N N . PRO A 1 214 ? 28.022 -1.865 -48.337 1.00 79.25 214 PRO A N 1
ATOM 1626 C CA . PRO A 1 214 ? 27.665 -3.191 -47.854 1.00 79.25 214 PRO A CA 1
ATOM 1627 C C . PRO A 1 214 ? 26.761 -3.940 -48.840 1.00 79.25 214 PRO A C 1
ATOM 1629 O O . PRO A 1 214 ? 25.777 -3.394 -49.348 1.00 79.25 214 PRO A O 1
ATOM 1632 N N . THR A 1 215 ? 27.076 -5.207 -49.097 1.00 83.56 215 THR A N 1
ATOM 1633 C CA . THR A 1 215 ? 26.249 -6.119 -49.895 1.00 83.56 215 THR A CA 1
ATOM 1634 C C . THR A 1 215 ? 25.299 -6.895 -48.983 1.00 83.56 215 THR A C 1
ATOM 1636 O O . THR A 1 215 ? 25.472 -6.923 -47.767 1.00 83.56 215 THR A O 1
ATOM 1639 N N . GLY A 1 216 ? 24.292 -7.576 -49.540 1.00 81.00 216 GLY A N 1
ATOM 1640 C CA . GLY A 1 216 ? 23.395 -8.416 -48.730 1.00 81.00 216 GLY A CA 1
ATOM 1641 C C . GLY A 1 216 ? 24.137 -9.496 -47.926 1.00 81.00 216 GLY A C 1
ATOM 1642 O O . GLY A 1 216 ? 23.750 -9.791 -46.798 1.00 81.00 216 GLY A O 1
ATOM 1643 N N . VAL A 1 217 ? 25.234 -10.028 -48.479 1.00 85.06 217 VAL A N 1
ATOM 1644 C CA . VAL A 1 217 ? 26.086 -11.034 -47.827 1.00 85.06 217 VAL A CA 1
ATOM 1645 C C . VAL A 1 217 ? 26.901 -10.405 -46.696 1.00 85.06 217 VAL A C 1
ATOM 1647 O O . VAL A 1 217 ? 26.844 -10.894 -45.570 1.00 85.06 217 VAL A O 1
ATOM 1650 N N . SER A 1 218 ? 27.570 -9.274 -46.949 1.00 84.94 218 SER A N 1
ATOM 1651 C CA . SER A 1 218 ? 28.382 -8.608 -45.921 1.00 84.94 218 SER A CA 1
ATOM 1652 C C . SER A 1 218 ? 27.531 -8.017 -44.787 1.00 84.94 218 SER A C 1
ATOM 1654 O O . SER A 1 218 ? 27.970 -7.950 -43.640 1.00 84.94 218 SER A O 1
ATOM 1656 N N . MET A 1 219 ? 26.278 -7.648 -45.068 1.00 82.50 219 MET A N 1
ATOM 1657 C CA . MET A 1 219 ? 25.303 -7.239 -44.052 1.00 82.50 219 MET A CA 1
ATOM 1658 C C . MET A 1 219 ? 24.849 -8.417 -43.182 1.00 82.50 219 MET A C 1
ATOM 1660 O O . MET A 1 219 ? 24.767 -8.278 -41.965 1.00 82.50 219 MET A O 1
ATOM 1664 N N . ALA A 1 220 ? 24.580 -9.582 -43.778 1.00 84.56 220 ALA A N 1
ATOM 1665 C CA . ALA A 1 220 ? 24.191 -10.776 -43.027 1.00 84.56 220 ALA A CA 1
ATOM 1666 C C . ALA A 1 220 ? 25.325 -11.286 -42.121 1.00 84.56 220 ALA A C 1
ATOM 1668 O O . ALA A 1 220 ? 25.073 -11.761 -41.016 1.00 84.56 220 ALA A O 1
ATOM 1669 N N . GLU A 1 221 ? 26.571 -11.175 -42.575 1.00 86.56 221 GLU A N 1
ATOM 1670 C CA . GLU A 1 221 ? 27.749 -11.555 -41.797 1.00 86.56 221 GLU A CA 1
ATOM 1671 C C . GLU A 1 221 ? 28.055 -10.558 -40.671 1.00 86.56 221 GLU A C 1
ATOM 1673 O O . GLU A 1 221 ? 28.286 -10.968 -39.534 1.00 86.56 221 GLU A O 1
ATOM 1678 N N . CYS A 1 222 ? 27.921 -9.256 -40.936 1.00 83.75 222 CYS A N 1
ATOM 1679 C CA . CYS A 1 222 ? 27.918 -8.228 -39.895 1.00 83.75 222 CYS A CA 1
ATOM 1680 C C . CYS A 1 222 ? 26.869 -8.511 -38.805 1.00 83.75 222 CYS A C 1
ATOM 1682 O O . CYS A 1 222 ? 27.194 -8.464 -37.623 1.00 83.75 222 CYS A O 1
ATOM 1684 N N . ASP A 1 223 ? 25.628 -8.852 -39.168 1.00 82.12 223 ASP A N 1
ATOM 1685 C CA . ASP A 1 223 ? 24.569 -9.111 -38.181 1.00 82.12 223 ASP A CA 1
ATOM 1686 C C . ASP A 1 223 ? 24.830 -10.361 -37.326 1.00 82.12 223 ASP A C 1
ATOM 1688 O O . ASP A 1 223 ? 24.391 -10.416 -36.177 1.00 82.12 223 ASP A O 1
ATOM 1692 N N . ARG A 1 224 ? 25.554 -11.356 -37.857 1.00 83.69 224 ARG A N 1
ATOM 1693 C CA . ARG A 1 224 ? 25.983 -12.534 -37.085 1.00 83.69 224 ARG A CA 1
ATOM 1694 C C . ARG A 1 224 ? 27.049 -12.182 -36.051 1.00 83.69 224 ARG A C 1
ATOM 1696 O O . ARG A 1 224 ? 26.992 -12.691 -34.936 1.00 83.69 224 ARG A O 1
ATOM 1703 N N . ASN A 1 225 ? 27.998 -11.324 -36.419 1.00 81.00 225 ASN A N 1
ATOM 1704 C CA . ASN A 1 225 ? 29.116 -10.934 -35.556 1.00 81.00 225 ASN A CA 1
ATOM 1705 C C . ASN A 1 225 ? 28.785 -9.749 -34.635 1.00 81.00 225 ASN A C 1
ATOM 1707 O O . ASN A 1 225 ? 29.473 -9.523 -33.642 1.00 81.00 225 ASN A O 1
ATOM 1711 N N . PHE A 1 226 ? 27.726 -8.999 -34.944 1.00 73.94 226 PHE A N 1
ATOM 1712 C CA . PHE A 1 226 ? 27.282 -7.840 -34.181 1.00 73.94 226 PHE A CA 1
ATOM 1713 C C . PHE A 1 226 ? 25.741 -7.779 -34.137 1.00 73.94 226 PHE A C 1
ATOM 1715 O O . PHE A 1 226 ? 25.120 -6.945 -34.812 1.00 73.94 226 PHE A O 1
ATOM 1722 N N . PRO A 1 227 ? 25.096 -8.673 -33.359 1.00 66.69 227 PRO A N 1
ATOM 1723 C CA . PRO A 1 227 ? 23.642 -8.699 -33.237 1.00 66.69 227 PRO A CA 1
ATOM 1724 C C . PRO A 1 227 ? 23.104 -7.365 -32.699 1.00 66.69 227 PRO A C 1
ATOM 1726 O O . PRO A 1 227 ? 23.817 -6.593 -32.052 1.00 66.69 227 PRO A O 1
ATOM 1729 N N . GLU A 1 228 ? 21.837 -7.047 -32.987 1.00 62.41 228 GLU A N 1
ATOM 1730 C CA . GLU A 1 228 ? 21.195 -5.909 -32.320 1.00 62.41 228 GLU A CA 1
ATOM 1731 C C . GLU A 1 228 ? 21.265 -6.091 -30.798 1.00 62.41 228 GLU A C 1
ATOM 1733 O O . GLU A 1 228 ? 20.975 -7.185 -30.305 1.00 62.41 228 GLU A O 1
ATOM 1738 N N . PRO A 1 229 ? 21.683 -5.049 -30.053 1.00 57.19 229 PRO A N 1
ATOM 1739 C CA . PRO A 1 229 ? 21.715 -5.134 -28.607 1.00 57.19 229 PRO A CA 1
ATOM 1740 C C . PRO A 1 229 ? 20.307 -5.466 -28.099 1.00 57.19 229 PRO A C 1
ATOM 1742 O O . PRO A 1 229 ? 19.326 -4.917 -28.619 1.00 57.19 229 PRO A O 1
ATOM 1745 N N . PRO A 1 230 ? 20.188 -6.362 -27.105 1.00 54.53 230 PRO A N 1
ATOM 1746 C CA . PRO A 1 230 ? 18.899 -6.678 -26.519 1.00 54.53 230 PRO A CA 1
ATOM 1747 C C . PRO A 1 230 ? 18.280 -5.398 -25.959 1.00 54.53 230 PRO A C 1
ATOM 1749 O O . PRO A 1 230 ? 18.978 -4.524 -25.435 1.00 54.53 230 PRO A O 1
ATOM 1752 N N . MET A 1 231 ? 16.962 -5.268 -26.092 1.00 54.28 231 MET A N 1
ATOM 1753 C CA . MET A 1 231 ? 16.274 -4.119 -25.517 1.00 54.28 231 MET A CA 1
ATOM 1754 C C . MET A 1 231 ? 16.419 -4.114 -23.994 1.00 54.28 231 MET A C 1
ATOM 1756 O O . MET A 1 231 ? 16.399 -5.186 -23.387 1.00 54.28 231 MET A O 1
ATOM 1760 N N . PRO A 1 232 ? 16.547 -2.929 -23.372 1.00 54.09 232 PRO A N 1
ATOM 1761 C CA . PRO A 1 232 ? 16.647 -2.832 -21.924 1.00 54.09 232 PRO A CA 1
ATOM 1762 C C . PRO A 1 232 ? 15.397 -3.433 -21.271 1.00 54.09 232 PRO A C 1
ATOM 1764 O O . PRO A 1 232 ? 14.270 -3.074 -21.621 1.00 54.09 232 PRO A O 1
ATOM 1767 N N . GLU A 1 233 ? 15.599 -4.348 -20.324 1.00 61.19 233 GLU A N 1
ATOM 1768 C CA . GLU A 1 233 ? 14.517 -4.966 -19.557 1.00 61.19 233 GLU A CA 1
ATOM 1769 C C . GLU A 1 233 ? 13.903 -3.931 -18.603 1.00 61.19 233 GLU A C 1
ATOM 1771 O O . GLU A 1 233 ? 14.448 -3.624 -17.545 1.00 61.19 233 GLU A O 1
ATOM 1776 N N . GLY A 1 234 ? 12.764 -3.354 -18.991 1.00 60.03 234 GLY A N 1
ATOM 1777 C CA . GLY A 1 234 ? 12.071 -2.334 -18.197 1.00 60.03 234 GLY A CA 1
ATOM 1778 C C . GLY A 1 234 ? 11.310 -2.888 -16.986 1.00 60.03 234 GLY A C 1
ATOM 1779 O O . GLY A 1 234 ? 11.089 -2.160 -16.022 1.00 60.03 234 GLY A O 1
ATOM 1780 N N . ALA A 1 235 ? 10.929 -4.168 -17.004 1.00 62.97 235 ALA A N 1
ATOM 1781 C CA . ALA A 1 235 ? 10.077 -4.773 -15.976 1.00 62.97 235 ALA A CA 1
ATOM 1782 C C . ALA A 1 235 ? 10.721 -4.797 -14.573 1.00 62.97 235 ALA A C 1
ATOM 1784 O O . ALA A 1 235 ? 10.032 -4.600 -13.570 1.00 62.97 235 ALA A O 1
ATOM 1785 N N . GLY A 1 236 ? 12.046 -4.976 -14.488 1.00 64.31 236 GLY A N 1
ATOM 1786 C CA . GLY A 1 236 ? 12.773 -4.981 -13.213 1.00 64.31 236 GLY A CA 1
ATOM 1787 C C . GLY A 1 236 ? 12.799 -3.615 -12.518 1.00 64.31 236 GLY A C 1
ATOM 1788 O O . GLY A 1 236 ? 12.671 -3.542 -11.297 1.00 64.31 236 GLY A O 1
ATOM 1789 N N . GLU A 1 237 ? 12.893 -2.524 -13.287 1.00 69.62 237 GLU A N 1
ATOM 1790 C CA . GLU A 1 237 ? 12.958 -1.152 -12.759 1.00 69.62 237 GLU A CA 1
ATOM 1791 C C . GLU A 1 237 ? 11.660 -0.774 -12.022 1.00 69.62 237 GLU A C 1
ATOM 1793 O O . GLU A 1 237 ? 11.696 -0.181 -10.945 1.00 69.62 237 GLU A O 1
ATOM 1798 N N . ILE A 1 238 ? 10.505 -1.174 -12.563 1.00 75.62 238 ILE A N 1
ATOM 1799 C CA . ILE A 1 238 ? 9.199 -0.850 -11.974 1.00 75.62 238 ILE A CA 1
ATOM 1800 C C . ILE A 1 238 ? 8.944 -1.650 -10.701 1.00 75.62 238 ILE A C 1
ATOM 1802 O O . ILE A 1 238 ? 8.463 -1.098 -9.714 1.00 75.62 238 ILE A O 1
ATOM 1806 N N . ARG A 1 239 ? 9.259 -2.951 -10.711 1.00 74.00 239 ARG A N 1
ATOM 1807 C CA . ARG A 1 239 ? 9.076 -3.817 -9.539 1.00 74.00 239 ARG A CA 1
ATOM 1808 C C . ARG A 1 239 ? 9.891 -3.323 -8.355 1.00 74.00 239 ARG A C 1
ATOM 1810 O O . ARG A 1 239 ? 9.368 -3.259 -7.247 1.00 74.00 239 ARG A O 1
ATOM 1817 N N . MET A 1 240 ? 11.139 -2.929 -8.602 1.00 71.44 240 MET A N 1
ATOM 1818 C CA . MET A 1 240 ? 12.005 -2.376 -7.565 1.00 71.44 240 MET A CA 1
ATOM 1819 C C . MET A 1 240 ? 11.492 -1.036 -7.037 1.00 71.44 240 MET A C 1
ATOM 1821 O O . MET A 1 240 ? 11.491 -0.829 -5.828 1.00 71.44 240 MET A O 1
ATOM 1825 N N . ASP A 1 241 ? 11.003 -0.152 -7.907 1.00 73.94 241 ASP A N 1
ATOM 1826 C CA . ASP A 1 241 ? 10.436 1.134 -7.489 1.00 73.94 241 ASP A CA 1
ATOM 1827 C C . ASP A 1 241 ? 9.140 0.984 -6.683 1.00 73.94 241 ASP A C 1
ATOM 1829 O O . ASP A 1 241 ? 8.931 1.664 -5.674 1.00 73.94 241 ASP A O 1
ATOM 1833 N N . LEU A 1 242 ? 8.280 0.050 -7.094 1.00 77.44 242 LEU A N 1
ATOM 1834 C CA . LEU A 1 242 ? 7.074 -0.284 -6.355 1.00 77.44 242 LEU A CA 1
ATOM 1835 C C . LEU A 1 242 ? 7.419 -0.908 -5.001 1.00 77.44 242 LEU A C 1
ATOM 1837 O O . LEU A 1 242 ? 6.826 -0.541 -3.993 1.00 77.44 242 LEU A O 1
ATOM 1841 N N . TYR A 1 243 ? 8.389 -1.820 -4.954 1.00 73.06 243 TYR A N 1
ATOM 1842 C CA . TYR A 1 243 ? 8.849 -2.424 -3.707 1.00 73.06 243 TYR A CA 1
ATOM 1843 C C . TYR A 1 243 ? 9.421 -1.376 -2.743 1.00 73.06 243 TYR A C 1
ATOM 1845 O O . TYR A 1 243 ? 9.030 -1.332 -1.577 1.00 73.06 243 TYR A O 1
ATOM 1853 N N . GLN A 1 244 ? 10.282 -0.489 -3.246 1.00 70.69 244 GLN A N 1
ATOM 1854 C CA . GLN A 1 244 ? 10.838 0.629 -2.485 1.00 70.69 244 GLN A CA 1
ATOM 1855 C C . GLN A 1 244 ? 9.726 1.520 -1.917 1.00 70.69 244 GLN A C 1
ATOM 1857 O O . GLN A 1 244 ? 9.720 1.850 -0.733 1.00 70.69 244 GLN A O 1
ATOM 1862 N N . THR A 1 245 ? 8.727 1.821 -2.742 1.00 79.00 245 THR A N 1
ATOM 1863 C CA . THR A 1 245 ? 7.534 2.553 -2.324 1.00 79.00 245 THR A CA 1
ATOM 1864 C C . THR A 1 245 ? 6.779 1.845 -1.190 1.00 79.00 245 THR A C 1
ATOM 1866 O O . THR A 1 245 ? 6.348 2.500 -0.244 1.00 79.00 245 THR A O 1
ATOM 1869 N N . MET A 1 246 ? 6.588 0.522 -1.269 1.00 76.50 246 MET A N 1
ATOM 1870 C CA . MET A 1 246 ? 5.895 -0.225 -0.212 1.00 76.50 246 MET A CA 1
ATOM 1871 C C . MET A 1 246 ? 6.662 -0.154 1.112 1.00 76.50 246 MET A C 1
ATOM 1873 O O . MET A 1 246 ? 6.049 0.021 2.161 1.00 76.50 246 MET A O 1
ATOM 1877 N N . ILE A 1 247 ? 7.997 -0.236 1.071 1.00 69.44 247 ILE A N 1
ATOM 1878 C CA . ILE A 1 247 ? 8.847 -0.067 2.259 1.00 69.44 247 ILE A CA 1
ATOM 1879 C C . ILE A 1 247 ? 8.649 1.319 2.884 1.00 69.44 247 ILE A C 1
ATOM 1881 O O . ILE A 1 247 ? 8.525 1.432 4.104 1.00 69.44 247 ILE A O 1
ATOM 1885 N N . GLU A 1 248 ? 8.628 2.371 2.068 1.00 72.38 248 GLU A N 1
ATOM 1886 C CA . GLU A 1 248 ? 8.450 3.748 2.537 1.00 72.38 248 GLU A CA 1
ATOM 1887 C C . GLU A 1 248 ? 7.098 3.948 3.230 1.00 72.38 248 GLU A C 1
ATOM 1889 O O . GLU A 1 248 ? 7.057 4.462 4.349 1.00 72.38 248 GLU A O 1
ATOM 1894 N N . GLU A 1 249 ? 6.005 3.464 2.637 1.00 77.75 249 GLU A N 1
ATOM 1895 C CA . GLU A 1 249 ? 4.681 3.531 3.267 1.00 77.75 249 GLU A CA 1
ATOM 1896 C C . GLU A 1 249 ? 4.611 2.720 4.568 1.00 77.75 249 GLU A C 1
ATOM 1898 O O . GLU A 1 249 ? 4.045 3.179 5.563 1.00 77.75 249 GLU A O 1
ATOM 1903 N N . VAL A 1 250 ? 5.236 1.538 4.616 1.00 70.31 250 VAL A N 1
ATOM 1904 C CA . VAL A 1 250 ? 5.329 0.761 5.861 1.00 70.31 250 VAL A CA 1
ATOM 1905 C C . VAL A 1 250 ? 6.071 1.561 6.932 1.00 70.31 250 VAL A C 1
ATOM 1907 O O . VAL A 1 250 ? 5.587 1.657 8.063 1.00 70.31 250 VAL A O 1
ATOM 1910 N N . HIS A 1 251 ? 7.196 2.198 6.596 1.00 69.25 251 HIS A N 1
ATOM 1911 C CA . HIS A 1 251 ? 7.930 3.045 7.537 1.00 69.25 251 HIS A CA 1
ATOM 1912 C C . HIS A 1 251 ? 7.103 4.230 8.050 1.00 69.25 251 HIS A C 1
ATOM 1914 O O . HIS A 1 251 ? 7.235 4.577 9.224 1.00 69.25 251 HIS A O 1
ATOM 1920 N N . LEU A 1 252 ? 6.220 4.807 7.230 1.00 76.94 252 LEU A N 1
ATOM 1921 C CA . LEU A 1 252 ? 5.293 5.861 7.659 1.00 76.94 252 LEU A CA 1
ATOM 1922 C C . LEU A 1 252 ? 4.211 5.340 8.619 1.00 76.94 252 LEU A C 1
ATOM 1924 O O . LEU A 1 252 ? 3.820 6.041 9.556 1.00 76.94 252 LEU A O 1
ATOM 1928 N N . ARG A 1 253 ? 3.739 4.102 8.434 1.00 77.19 253 ARG A N 1
ATOM 1929 C CA . ARG A 1 253 ? 2.677 3.494 9.258 1.00 77.19 253 ARG A CA 1
ATOM 1930 C C . ARG A 1 253 ? 3.176 2.913 10.584 1.00 77.19 253 ARG A C 1
ATOM 1932 O O . ARG A 1 253 ? 2.425 2.891 11.560 1.00 77.19 253 ARG A O 1
ATOM 1939 N N . LEU A 1 254 ? 4.437 2.486 10.668 1.00 72.06 254 LEU A N 1
ATOM 1940 C CA . LEU A 1 254 ? 5.039 1.940 11.894 1.00 72.06 254 LEU A CA 1
ATOM 1941 C C . LEU A 1 254 ? 4.967 2.863 13.135 1.00 72.06 254 LEU A C 1
ATOM 1943 O O . LEU A 1 254 ? 4.584 2.377 14.206 1.00 72.06 254 LEU A O 1
ATOM 1947 N N . PRO A 1 255 ? 5.297 4.168 13.070 1.00 76.44 255 PRO A N 1
ATOM 1948 C CA . PRO A 1 255 ? 5.124 5.050 14.223 1.00 76.44 255 PRO A CA 1
ATOM 1949 C C . PRO A 1 255 ? 3.643 5.238 14.582 1.00 76.44 255 PRO A C 1
ATOM 1951 O O . PRO A 1 255 ? 3.307 5.229 15.766 1.00 76.44 255 PRO A O 1
ATOM 1954 N N . GLN A 1 256 ? 2.753 5.307 13.586 1.00 83.31 256 GLN A N 1
ATOM 1955 C CA . GLN A 1 256 ? 1.310 5.470 13.799 1.00 83.31 256 GLN A CA 1
ATOM 1956 C C . GLN A 1 256 ? 0.708 4.270 14.540 1.00 83.31 256 GLN A C 1
ATOM 1958 O O . GLN A 1 256 ? -0.039 4.446 15.500 1.00 83.31 256 GLN A O 1
ATOM 1963 N N . ILE A 1 257 ? 1.065 3.035 14.160 1.00 81.81 257 ILE A N 1
ATOM 1964 C CA . ILE A 1 257 ? 0.561 1.841 14.857 1.00 81.81 257 ILE A CA 1
ATOM 1965 C C . ILE A 1 257 ? 1.127 1.731 16.275 1.00 81.81 257 ILE A C 1
ATOM 1967 O O . ILE A 1 257 ? 0.441 1.243 17.174 1.00 81.81 257 ILE A O 1
ATOM 1971 N N . LYS A 1 258 ? 2.359 2.203 16.508 1.00 82.44 258 LYS A N 1
ATOM 1972 C CA . LYS A 1 258 ? 2.938 2.264 17.855 1.00 82.44 258 LYS A CA 1
ATOM 1973 C C . LYS A 1 258 ? 2.150 3.229 18.740 1.00 82.44 258 LYS A C 1
ATOM 1975 O O . LYS A 1 258 ? 1.790 2.856 19.851 1.00 82.44 258 LYS A O 1
ATOM 1980 N N . GLU A 1 259 ? 1.851 4.424 18.241 1.00 89.62 259 GLU A N 1
ATOM 1981 C CA . GLU A 1 259 ? 1.035 5.406 18.957 1.00 89.62 259 GLU A CA 1
ATOM 1982 C C . GLU A 1 259 ? -0.386 4.886 19.217 1.00 89.62 259 GLU A C 1
ATOM 1984 O O . GLU A 1 259 ? -0.871 4.948 20.347 1.00 89.62 259 GLU A O 1
ATOM 1989 N N . ALA A 1 260 ? -1.027 4.290 18.208 1.00 87.94 260 ALA A N 1
ATOM 1990 C CA . ALA A 1 260 ? -2.350 3.688 18.350 1.00 87.94 260 ALA A CA 1
ATOM 1991 C C . ALA A 1 260 ? -2.366 2.575 19.414 1.00 87.94 260 ALA A C 1
ATOM 1993 O O . ALA A 1 260 ? -3.296 2.509 20.215 1.00 87.94 260 ALA A O 1
ATOM 1994 N N . LYS A 1 261 ? -1.317 1.741 19.486 1.00 88.12 261 LYS A N 1
ATOM 1995 C CA . LYS A 1 261 ? -1.171 0.706 20.527 1.00 88.12 261 LYS A CA 1
ATOM 1996 C C . LYS A 1 261 ? -0.989 1.287 21.928 1.00 88.12 261 LYS A C 1
ATOM 1998 O O . LYS A 1 261 ? -1.470 0.690 22.888 1.00 88.12 261 LYS A O 1
ATOM 2003 N N . THR A 1 262 ? -0.319 2.430 22.063 1.00 93.56 262 THR A N 1
ATOM 2004 C CA . THR A 1 262 ? -0.253 3.145 23.345 1.00 93.56 262 THR A CA 1
ATOM 2005 C C . THR A 1 262 ? -1.647 3.609 23.758 1.00 93.56 262 THR A C 1
ATOM 2007 O O . THR A 1 262 ? -2.107 3.241 24.832 1.00 93.56 262 THR A O 1
ATOM 2010 N N . ARG A 1 263 ? -2.382 4.289 22.865 1.00 92.94 263 ARG A N 1
ATOM 2011 C CA . ARG A 1 263 ? -3.762 4.734 23.137 1.00 92.94 263 ARG A CA 1
ATOM 2012 C C . ARG A 1 263 ? -4.698 3.569 23.478 1.00 92.94 263 ARG A C 1
ATOM 2014 O O . ARG A 1 263 ? -5.526 3.689 24.374 1.00 92.94 263 ARG A O 1
ATOM 2021 N N . GLN A 1 264 ? -4.546 2.435 22.793 1.00 93.69 264 GLN A N 1
ATOM 2022 C CA . GLN A 1 264 ? -5.276 1.197 23.076 1.00 93.69 264 GLN A CA 1
ATOM 2023 C C . GLN A 1 264 ? -5.025 0.703 24.504 1.00 93.69 264 GLN A C 1
ATOM 2025 O O . GLN A 1 264 ? -5.972 0.342 25.205 1.00 93.69 264 GLN A O 1
ATOM 2030 N N . ARG A 1 265 ? -3.761 0.694 24.945 1.00 96.00 265 ARG A N 1
ATOM 2031 C CA . ARG A 1 265 ? -3.397 0.305 26.310 1.00 96.00 265 ARG A CA 1
ATOM 2032 C C . ARG A 1 265 ? -4.003 1.262 27.333 1.00 96.00 265 ARG A C 1
ATOM 2034 O O . ARG A 1 265 ? -4.684 0.796 28.239 1.00 96.00 265 ARG A O 1
ATOM 2041 N N . ASP A 1 266 ? -3.838 2.566 27.136 1.00 95.38 266 ASP A N 1
ATOM 2042 C CA . ASP A 1 266 ? -4.354 3.589 28.053 1.00 95.38 266 ASP A CA 1
ATOM 2043 C C . ASP A 1 266 ? -5.889 3.512 28.174 1.00 95.38 266 ASP A C 1
ATOM 2045 O O . ASP A 1 266 ? -6.457 3.632 29.260 1.00 95.38 266 ASP A O 1
ATOM 2049 N N . ALA A 1 267 ? -6.589 3.270 27.060 1.00 92.38 267 ALA A N 1
ATOM 2050 C CA . ALA A 1 267 ? -8.037 3.083 27.059 1.00 92.38 267 ALA A CA 1
ATOM 2051 C C . ALA A 1 267 ? -8.457 1.785 27.773 1.00 92.38 267 ALA A C 1
ATOM 2053 O O . ALA A 1 267 ? -9.444 1.777 28.511 1.00 92.38 267 ALA A O 1
ATOM 2054 N N . ALA A 1 268 ? -7.704 0.694 27.598 1.00 94.31 268 ALA A N 1
ATOM 2055 C CA . ALA A 1 268 ? -7.950 -0.559 28.305 1.00 94.31 268 ALA A CA 1
ATOM 2056 C C . ALA A 1 268 ? -7.743 -0.418 29.824 1.00 94.31 268 ALA A C 1
ATOM 2058 O O . ALA A 1 268 ? -8.543 -0.952 30.595 1.00 94.31 268 ALA A O 1
ATOM 2059 N N . GLU A 1 269 ? -6.725 0.332 30.250 1.00 96.69 269 GLU A N 1
ATOM 2060 C CA . GLU A 1 269 ? -6.477 0.654 31.659 1.00 96.69 269 GLU A CA 1
ATOM 2061 C C . GLU A 1 269 ? -7.630 1.471 32.260 1.00 96.69 269 GLU A C 1
ATOM 2063 O O . GLU A 1 269 ? -8.153 1.099 33.310 1.00 96.69 269 GLU A O 1
ATOM 2068 N N . LYS A 1 270 ? -8.129 2.497 31.553 1.00 95.44 270 LYS A N 1
ATOM 2069 C CA . LYS A 1 270 ? -9.309 3.273 31.984 1.00 95.44 270 LYS A CA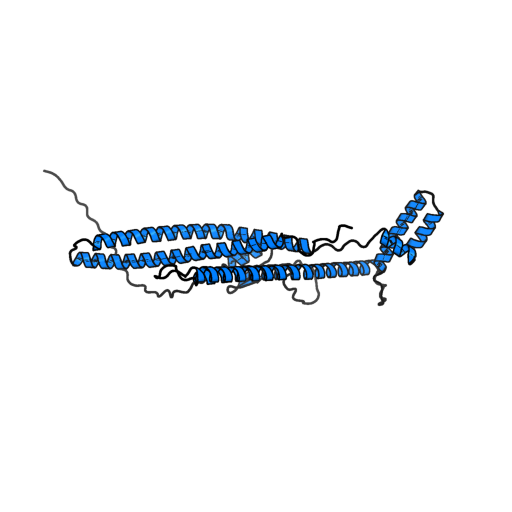 1
ATOM 2070 C C . LYS A 1 270 ? -10.566 2.415 32.131 1.00 95.44 270 LYS A C 1
ATOM 2072 O O . LYS A 1 270 ? -11.309 2.576 33.095 1.00 95.44 270 LYS A O 1
ATOM 2077 N N . VAL A 1 271 ? -10.819 1.492 31.199 1.00 94.81 271 VAL A N 1
ATOM 2078 C CA . VAL A 1 271 ? -11.949 0.551 31.317 1.00 94.81 271 VAL A CA 1
ATOM 2079 C C . VAL A 1 271 ? -11.793 -0.328 32.556 1.00 94.81 271 VAL A C 1
ATOM 2081 O O . VAL A 1 271 ? -12.770 -0.541 33.273 1.00 94.81 271 VAL A O 1
ATOM 2084 N N . ALA A 1 272 ? -10.586 -0.830 32.827 1.00 96.75 272 ALA A N 1
ATOM 2085 C CA . ALA A 1 272 ? -10.323 -1.641 34.012 1.00 96.75 272 ALA A CA 1
ATOM 2086 C C . ALA A 1 272 ? -10.546 -0.847 35.312 1.00 96.75 272 ALA A C 1
ATOM 2088 O O . ALA A 1 272 ? -11.189 -1.359 36.229 1.00 96.75 272 ALA A O 1
ATOM 2089 N N . GLU A 1 273 ? -10.089 0.407 35.366 1.00 97.00 273 GLU A N 1
ATOM 2090 C CA . GLU A 1 273 ? -10.303 1.318 36.496 1.00 97.00 273 GLU A CA 1
ATOM 2091 C C . GLU A 1 273 ? -11.796 1.578 36.741 1.00 97.00 273 GLU A C 1
ATOM 2093 O O . GLU A 1 273 ? -12.297 1.321 37.835 1.00 97.00 273 GLU A O 1
ATOM 2098 N N . LYS A 1 274 ? -12.544 2.005 35.714 1.00 96.25 274 LYS A N 1
ATOM 2099 C CA . LYS A 1 274 ? -13.981 2.305 35.848 1.00 96.25 274 LYS A CA 1
ATOM 2100 C C . LYS A 1 274 ? -14.810 1.072 36.179 1.00 96.25 274 LYS A C 1
ATOM 2102 O O . LYS A 1 274 ? -15.760 1.154 36.953 1.00 96.25 274 LYS A O 1
ATOM 2107 N N . ARG A 1 275 ? -14.428 -0.093 35.650 1.00 96.44 275 ARG A N 1
ATOM 2108 C CA . ARG A 1 275 ? -15.068 -1.363 36.002 1.00 96.44 275 ARG A CA 1
ATOM 2109 C C . ARG A 1 275 ? -14.868 -1.695 37.478 1.00 96.44 275 ARG A C 1
ATOM 2111 O O . ARG A 1 275 ? -15.821 -2.110 38.126 1.00 96.44 275 ARG A O 1
ATOM 2118 N N . LYS A 1 276 ? -13.670 -1.449 38.015 1.00 97.19 276 LYS A N 1
ATOM 2119 C CA . LYS A 1 276 ? -13.392 -1.616 39.443 1.00 97.19 276 LYS A CA 1
ATOM 2120 C C . LYS A 1 276 ? -14.278 -0.702 40.298 1.00 97.19 276 LYS A C 1
ATOM 2122 O O . LYS A 1 276 ? -14.861 -1.187 41.258 1.00 97.19 276 LYS A O 1
ATOM 2127 N N . THR A 1 277 ? -14.450 0.567 39.918 1.00 95.62 277 THR A N 1
ATOM 2128 C CA . THR A 1 277 ? -15.360 1.500 40.614 1.00 95.62 277 THR A CA 1
ATOM 2129 C C . THR A 1 277 ? -16.809 1.008 40.607 1.00 95.62 277 THR A C 1
ATOM 2131 O O . THR A 1 277 ? -17.475 1.034 41.638 1.00 95.62 277 THR A O 1
ATOM 2134 N N . VAL A 1 278 ? -17.298 0.513 39.465 1.00 96.06 278 VAL A N 1
ATOM 2135 C CA . VAL A 1 278 ? -18.639 -0.088 39.368 1.00 96.06 278 VAL A CA 1
ATOM 2136 C C . VAL A 1 278 ? -18.768 -1.302 40.291 1.00 96.06 278 VAL A C 1
ATOM 2138 O O . VAL A 1 278 ? -19.776 -1.444 40.979 1.00 96.06 278 VAL A O 1
ATOM 2141 N N . ASP A 1 279 ? -17.763 -2.176 40.331 1.00 95.62 279 ASP A N 1
ATOM 2142 C CA . ASP A 1 279 ? -17.786 -3.369 41.181 1.00 95.62 279 ASP A CA 1
ATOM 2143 C C . ASP A 1 279 ? -17.720 -3.008 42.682 1.00 95.62 279 ASP A C 1
ATOM 2145 O O . ASP A 1 279 ? -18.424 -3.612 43.491 1.00 95.62 279 ASP A O 1
ATOM 2149 N N . GLU A 1 280 ? -16.951 -1.982 43.063 1.00 95.75 280 GLU A N 1
ATOM 2150 C CA . GLU A 1 280 ? -16.915 -1.429 44.426 1.00 95.75 280 GLU A CA 1
ATOM 2151 C C . GLU A 1 280 ? -18.282 -0.857 44.843 1.00 95.75 280 GLU A C 1
ATOM 2153 O O . GLU A 1 280 ? -18.797 -1.214 45.905 1.00 95.75 280 GLU A O 1
ATOM 2158 N N . LEU A 1 281 ? -18.921 -0.050 43.987 1.00 93.81 281 LEU A N 1
ATOM 2159 C CA . LEU A 1 281 ? -20.259 0.494 44.245 1.00 93.81 281 LEU A CA 1
ATOM 2160 C C . LEU A 1 281 ? -21.328 -0.607 44.321 1.00 93.81 281 LEU A C 1
ATOM 2162 O O . LEU A 1 281 ? -22.238 -0.515 45.140 1.00 93.81 281 LEU A O 1
ATOM 2166 N N . LYS A 1 282 ? -21.210 -1.685 43.529 1.00 93.69 282 LYS A N 1
ATOM 2167 C CA . LYS A 1 282 ? -22.145 -2.826 43.585 1.00 93.69 282 LYS A CA 1
ATOM 2168 C C . LYS A 1 282 ? -22.051 -3.544 44.923 1.00 93.69 282 LYS A C 1
ATOM 2170 O O . LYS A 1 282 ? -23.070 -3.943 45.481 1.00 93.69 282 LYS A O 1
ATOM 2175 N N . ASN A 1 283 ? -20.833 -3.691 45.440 1.00 93.88 283 ASN A N 1
ATOM 2176 C CA . ASN A 1 283 ? -20.609 -4.288 46.751 1.00 93.88 283 ASN A CA 1
ATOM 2177 C C . ASN A 1 283 ? -21.176 -3.409 47.877 1.00 93.88 283 ASN A C 1
ATOM 2179 O O . ASN A 1 283 ? -21.751 -3.949 48.819 1.00 93.88 283 ASN A O 1
ATOM 2183 N N . LEU A 1 284 ? -21.073 -2.078 47.769 1.00 91.75 284 LEU A N 1
ATOM 2184 C CA . LEU A 1 284 ? -21.691 -1.144 48.722 1.00 91.75 284 LEU A CA 1
ATOM 2185 C C . LEU A 1 284 ? -23.221 -1.225 48.690 1.00 91.75 284 LEU A C 1
ATOM 2187 O O . LEU A 1 284 ? -23.856 -1.304 49.736 1.00 91.75 284 LEU A O 1
ATOM 2191 N N . GLN A 1 285 ? -23.810 -1.296 47.497 1.00 89.06 285 GLN A N 1
ATOM 2192 C CA . GLN A 1 285 ? -25.257 -1.401 47.299 1.00 89.06 285 GLN A CA 1
ATOM 2193 C C . GLN A 1 285 ? -25.850 -2.717 47.847 1.00 89.06 285 GLN A C 1
ATOM 2195 O O . GLN A 1 285 ? -27.039 -2.785 48.156 1.00 89.06 285 GLN A O 1
ATOM 2200 N N . ALA A 1 286 ? -25.031 -3.768 47.979 1.00 88.75 286 ALA A N 1
ATOM 2201 C CA . ALA A 1 286 ? -25.423 -5.043 48.579 1.00 88.75 286 ALA A CA 1
ATOM 2202 C C . ALA A 1 286 ? -25.479 -5.007 50.120 1.00 88.75 286 ALA A C 1
ATOM 2204 O O . ALA A 1 286 ? -26.039 -5.921 50.732 1.00 88.75 286 ALA A O 1
ATOM 2205 N N . ALA A 1 287 ? -24.909 -3.979 50.758 1.00 90.19 287 ALA A N 1
ATOM 2206 C CA . ALA A 1 287 ? -24.986 -3.789 52.200 1.00 90.19 287 ALA A CA 1
ATOM 2207 C C . ALA A 1 287 ? -26.338 -3.167 52.614 1.00 90.19 287 ALA A C 1
ATOM 2209 O O . ALA A 1 287 ? -26.948 -2.422 51.844 1.00 90.19 287 ALA A O 1
ATOM 2210 N N . PRO A 1 288 ? -26.839 -3.447 53.831 1.00 87.06 288 PRO A N 1
ATOM 2211 C CA . PRO A 1 288 ? -28.022 -2.772 54.354 1.00 87.06 288 PRO A CA 1
ATOM 2212 C C . PRO A 1 288 ? -27.701 -1.295 54.643 1.00 87.06 288 PRO A C 1
ATOM 2214 O O . PRO A 1 288 ? -27.031 -0.988 55.626 1.00 87.06 288 PRO A O 1
ATOM 2217 N N . LEU A 1 289 ? -28.182 -0.402 53.776 1.00 89.38 289 LEU A N 1
ATOM 2218 C CA . LEU A 1 289 ? -28.002 1.054 53.848 1.00 89.38 289 LEU A CA 1
ATOM 2219 C C . LEU A 1 289 ? -29.286 1.757 54.304 1.00 89.38 289 LEU A C 1
ATOM 2221 O O . LEU A 1 289 ? -30.395 1.254 54.080 1.00 89.38 289 LEU A O 1
ATOM 2225 N N . ALA A 1 290 ? -29.148 2.940 54.908 1.00 90.44 290 ALA A N 1
ATOM 2226 C CA . ALA A 1 290 ? -30.292 3.811 55.158 1.00 90.44 290 ALA A CA 1
ATOM 2227 C C . ALA A 1 290 ? -30.910 4.298 53.823 1.00 90.44 290 ALA A C 1
ATOM 2229 O O . ALA A 1 290 ? -30.223 4.327 52.802 1.00 90.44 290 ALA A O 1
ATOM 2230 N N . PRO A 1 291 ? -32.199 4.692 53.785 1.00 88.25 291 PRO A N 1
ATOM 2231 C CA . PRO A 1 291 ? -32.869 5.084 52.539 1.00 88.25 291 PRO A CA 1
ATOM 2232 C C . PRO A 1 291 ? -32.174 6.225 51.780 1.00 88.25 291 PRO A C 1
ATOM 2234 O O . PRO A 1 291 ? -32.106 6.187 50.555 1.00 88.25 291 PRO A O 1
ATOM 2237 N N . GLU A 1 292 ? -31.642 7.208 52.508 1.00 87.81 292 GLU A N 1
ATOM 2238 C CA . GLU A 1 292 ? -30.935 8.370 51.950 1.00 87.81 292 GLU A CA 1
ATOM 2239 C C . GLU A 1 292 ? -29.585 7.956 51.335 1.00 87.81 292 GLU A C 1
ATOM 2241 O O . GLU A 1 292 ? -29.310 8.261 50.178 1.00 87.81 292 GLU A O 1
ATOM 2246 N N . GLU A 1 293 ? -28.797 7.147 52.051 1.00 88.94 293 GLU A N 1
ATOM 2247 C CA . GLU A 1 293 ? -27.511 6.603 51.578 1.00 88.94 293 GLU A CA 1
ATOM 2248 C C . GLU A 1 293 ? -27.678 5.662 50.377 1.00 88.94 293 GLU A C 1
ATOM 2250 O O . GLU A 1 293 ? -26.820 5.582 49.493 1.00 88.94 293 GLU A O 1
ATOM 2255 N N . LYS A 1 294 ? -28.802 4.938 50.328 1.00 91.00 294 LYS A N 1
ATOM 2256 C CA . LYS A 1 294 ? -29.144 4.074 49.202 1.00 91.00 294 LYS A CA 1
ATOM 2257 C C . LYS A 1 294 ? -29.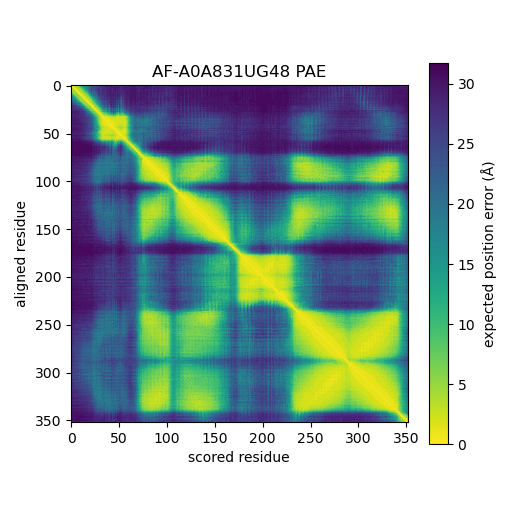376 4.891 47.934 1.00 91.00 294 LYS A C 1
ATOM 2259 O O . LYS A 1 294 ? -28.846 4.529 46.890 1.00 91.00 294 LYS A O 1
ATOM 2264 N N . GLN A 1 295 ? -30.114 5.996 48.030 1.00 92.56 295 GLN A N 1
ATOM 2265 C CA . GLN A 1 295 ? -30.368 6.865 46.884 1.00 92.56 295 GLN A CA 1
ATOM 2266 C C . GLN A 1 295 ? -29.073 7.505 46.360 1.00 92.56 295 GLN A C 1
ATOM 2268 O O . GLN A 1 295 ? -28.833 7.489 45.156 1.00 92.56 295 GLN A O 1
ATOM 2273 N N . GLU A 1 296 ? -28.195 7.979 47.249 1.00 92.56 296 GLU A N 1
ATOM 2274 C CA . GLU A 1 296 ? -26.879 8.500 46.851 1.00 92.56 296 GLU A CA 1
ATOM 2275 C C . GLU A 1 296 ? -26.006 7.427 46.178 1.00 92.56 296 GLU A C 1
ATOM 2277 O O . GLU A 1 296 ? -25.343 7.690 45.171 1.00 92.56 296 GLU A O 1
ATOM 2282 N N . THR A 1 297 ? -26.028 6.195 46.693 1.00 92.69 297 THR A N 1
ATOM 2283 C CA . THR A 1 297 ? -25.292 5.065 46.103 1.00 92.69 297 THR A CA 1
ATOM 2284 C C . THR A 1 297 ? -25.841 4.691 44.723 1.00 92.69 297 THR A C 1
ATOM 2286 O O . THR A 1 297 ? -25.064 4.384 43.816 1.00 92.69 297 THR A O 1
ATOM 2289 N N . ASP A 1 298 ? -27.161 4.750 44.537 1.00 92.31 298 ASP A N 1
ATOM 2290 C CA . ASP A 1 298 ? -27.825 4.498 43.256 1.00 92.31 298 ASP A CA 1
ATOM 2291 C C . ASP A 1 298 ? -27.444 5.564 42.206 1.00 92.31 298 ASP A C 1
ATOM 2293 O O . ASP A 1 298 ? -27.135 5.221 41.059 1.00 92.31 298 ASP A O 1
ATOM 2297 N N . ASP A 1 299 ? -27.373 6.840 42.600 1.00 95.25 299 ASP A N 1
ATOM 2298 C CA . ASP A 1 299 ? -26.940 7.940 41.728 1.00 95.25 299 ASP A CA 1
ATOM 2299 C C . ASP A 1 299 ? -25.457 7.808 41.331 1.00 95.25 299 ASP A C 1
ATOM 2301 O O . ASP A 1 299 ? -25.099 7.951 40.154 1.00 95.25 299 ASP A O 1
ATOM 2305 N N . LEU A 1 300 ? -24.583 7.460 42.286 1.00 95.69 300 LEU A N 1
ATOM 2306 C CA . LEU A 1 300 ? -23.167 7.180 42.022 1.00 95.69 300 LEU A CA 1
ATOM 2307 C C . LEU A 1 300 ? -22.986 5.969 41.100 1.00 95.69 300 LEU A C 1
ATOM 2309 O O . LEU A 1 300 ? -22.141 5.998 40.203 1.00 95.69 300 LEU A O 1
ATOM 2313 N N . MET A 1 301 ? -23.793 4.920 41.278 1.00 95.94 301 MET A N 1
ATOM 2314 C CA . MET A 1 301 ? -23.798 3.745 40.407 1.00 95.94 301 MET A CA 1
ATOM 2315 C C . MET A 1 301 ? -24.171 4.121 38.971 1.00 95.94 301 MET A C 1
ATOM 2317 O O . MET A 1 301 ? -23.486 3.718 38.028 1.00 95.94 301 MET A O 1
ATOM 2321 N N . ALA A 1 302 ? -25.231 4.912 38.792 1.00 95.81 302 ALA A N 1
ATOM 2322 C CA . ALA A 1 302 ? -25.661 5.370 37.476 1.00 95.81 302 ALA A CA 1
ATOM 2323 C C . ALA A 1 302 ? -24.569 6.203 36.780 1.00 95.81 302 ALA A C 1
ATOM 2325 O O . ALA A 1 302 ? -24.283 5.991 35.597 1.00 95.81 302 ALA A O 1
ATOM 2326 N N . ALA A 1 303 ? -23.907 7.101 37.517 1.00 96.19 303 ALA A N 1
ATOM 2327 C CA . ALA A 1 303 ? -22.781 7.877 37.007 1.00 96.19 303 ALA A CA 1
ATOM 2328 C C . ALA A 1 303 ? -21.587 6.983 36.617 1.00 96.19 303 ALA A C 1
ATOM 2330 O O . ALA A 1 303 ? -21.068 7.103 35.505 1.00 96.19 303 ALA A O 1
ATOM 2331 N N . ALA A 1 304 ? -21.191 6.040 37.478 1.00 96.44 304 ALA A N 1
ATOM 2332 C CA . ALA A 1 304 ? -20.074 5.129 37.225 1.00 96.44 304 ALA A CA 1
ATOM 2333 C C . ALA A 1 304 ? -20.325 4.201 36.024 1.00 96.44 304 ALA A C 1
ATOM 2335 O O . ALA A 1 304 ? -19.422 3.974 35.216 1.00 96.44 304 ALA A O 1
ATOM 2336 N N . MET A 1 305 ? -21.555 3.706 35.855 1.00 95.12 305 MET A N 1
ATOM 2337 C CA . MET A 1 305 ? -21.945 2.914 34.684 1.00 95.12 305 MET A CA 1
ATOM 2338 C C . MET A 1 305 ? -21.832 3.729 33.389 1.00 95.12 305 MET A C 1
ATOM 2340 O O . MET A 1 305 ? -21.268 3.241 32.410 1.00 95.12 305 MET A O 1
ATOM 2344 N N . LYS A 1 306 ? -22.269 4.994 33.393 1.00 96.31 306 LYS A N 1
ATOM 2345 C CA . LYS A 1 306 ? -22.127 5.899 32.240 1.00 96.31 306 LYS A CA 1
ATOM 2346 C C . LYS A 1 306 ? -20.659 6.193 31.900 1.00 96.31 306 LYS A C 1
ATOM 2348 O O . LYS A 1 306 ? -20.281 6.254 30.725 1.00 96.31 306 LYS A O 1
ATOM 2353 N N . GLU A 1 307 ? -19.809 6.369 32.909 1.00 95.50 307 GLU A N 1
ATOM 2354 C CA . GLU A 1 307 ? -18.365 6.525 32.702 1.00 95.50 307 GLU A CA 1
ATOM 2355 C C . GLU A 1 307 ? -17.723 5.253 32.134 1.00 95.50 307 GLU A C 1
ATOM 2357 O O . GLU A 1 307 ? -16.886 5.340 31.233 1.00 95.50 307 GLU A O 1
ATOM 2362 N N . LEU A 1 308 ? -18.136 4.073 32.607 1.00 94.12 308 LEU A N 1
ATOM 2363 C CA . LEU A 1 308 ? -17.680 2.786 32.082 1.00 94.12 308 LEU A CA 1
ATOM 2364 C C . LEU A 1 308 ? -18.093 2.589 30.618 1.00 94.12 308 LEU A C 1
ATOM 2366 O O . LEU A 1 308 ? -17.281 2.128 29.812 1.00 94.12 308 LEU A O 1
ATOM 2370 N N . GLU A 1 309 ? -19.320 2.959 30.251 1.00 93.38 309 GLU A N 1
ATOM 2371 C CA . GLU A 1 309 ? -19.786 2.945 28.860 1.00 93.38 309 GLU A CA 1
ATOM 2372 C C . GLU A 1 309 ? -18.924 3.855 27.978 1.00 93.38 309 GLU A C 1
ATOM 2374 O O . GLU A 1 309 ? -18.447 3.432 26.924 1.00 93.38 309 GLU A O 1
ATOM 2379 N N . THR A 1 310 ? -18.640 5.073 28.447 1.00 94.56 310 THR A N 1
ATOM 2380 C CA . THR A 1 310 ? -17.787 6.039 27.737 1.00 94.56 310 THR A CA 1
ATOM 2381 C C . THR A 1 310 ? -16.359 5.509 27.564 1.00 94.56 310 THR A C 1
ATOM 2383 O O . THR A 1 310 ? -15.802 5.555 26.467 1.00 94.56 310 THR A O 1
ATOM 2386 N N . ALA A 1 311 ? -15.766 4.945 28.622 1.00 91.25 311 ALA A N 1
ATOM 2387 C CA . ALA A 1 311 ? -14.442 4.326 28.559 1.00 91.25 311 ALA A CA 1
ATOM 2388 C C . ALA A 1 311 ? -14.419 3.126 27.596 1.00 91.25 311 ALA A C 1
ATOM 2390 O O . ALA A 1 311 ? -13.463 2.947 26.842 1.00 91.25 311 ALA A O 1
ATOM 2391 N N . THR A 1 312 ? -15.489 2.327 27.580 1.00 88.81 312 THR A N 1
ATOM 2392 C CA . THR A 1 312 ? -15.628 1.178 26.678 1.00 88.81 312 THR A CA 1
ATOM 2393 C C . THR A 1 312 ? -15.729 1.626 25.221 1.00 88.81 312 THR A C 1
ATOM 2395 O O . THR A 1 312 ? -15.088 1.025 24.360 1.00 88.81 312 THR A O 1
ATOM 2398 N N . ALA A 1 313 ? -16.460 2.707 24.936 1.00 91.25 313 ALA A N 1
ATOM 2399 C CA . ALA A 1 313 ? -16.525 3.293 23.599 1.00 91.25 313 ALA A CA 1
ATOM 2400 C C . ALA A 1 313 ? -15.141 3.761 23.113 1.00 91.25 313 ALA A C 1
ATOM 2402 O O . ALA A 1 313 ? -14.726 3.390 22.015 1.00 91.25 313 ALA A O 1
ATOM 2403 N N . LEU A 1 314 ? -14.388 4.477 23.958 1.00 88.69 314 LEU A N 1
ATOM 2404 C CA . LEU A 1 314 ? -13.020 4.917 23.645 1.00 88.69 314 LEU A CA 1
ATOM 2405 C C . LEU A 1 314 ? -12.068 3.742 23.398 1.00 88.69 314 LEU A C 1
ATOM 2407 O O . LEU A 1 314 ? -11.237 3.786 22.492 1.00 88.69 314 LEU A O 1
ATOM 2411 N N . LYS A 1 315 ? -12.188 2.669 24.187 1.00 92.88 315 LYS A N 1
ATOM 2412 C CA . LYS A 1 315 ? -11.409 1.448 23.968 1.00 92.88 315 LYS A CA 1
ATOM 2413 C C . LYS A 1 315 ? -11.743 0.815 22.617 1.00 92.88 315 LYS A C 1
ATOM 2415 O O . LYS A 1 315 ? -10.826 0.483 21.875 1.00 92.88 315 LYS A O 1
ATOM 2420 N N . ASN A 1 316 ? -13.026 0.680 22.284 1.00 87.00 316 ASN A N 1
ATOM 2421 C CA . ASN A 1 316 ? -13.450 0.108 21.006 1.00 87.00 316 ASN A CA 1
ATOM 2422 C C . ASN A 1 316 ? -12.934 0.936 19.815 1.00 87.00 316 ASN A C 1
ATOM 2424 O O . ASN A 1 316 ? -12.509 0.370 18.809 1.00 87.00 316 ASN A O 1
ATOM 2428 N N . GLU A 1 317 ? -12.917 2.266 19.937 1.00 87.88 317 GLU A N 1
ATOM 2429 C CA . GLU A 1 317 ? -12.332 3.167 18.939 1.00 87.88 317 GLU A CA 1
ATOM 2430 C C . GLU A 1 317 ? -10.812 2.971 18.806 1.00 87.88 317 GLU A C 1
ATOM 2432 O O . GLU A 1 317 ? -10.288 2.858 17.695 1.00 87.88 317 GLU A O 1
ATOM 2437 N N . ALA A 1 318 ? -10.095 2.861 19.927 1.00 88.44 318 ALA A N 1
ATOM 2438 C CA . ALA A 1 318 ? -8.656 2.611 19.920 1.00 88.44 318 ALA A CA 1
ATOM 2439 C C . ALA A 1 318 ? -8.306 1.227 19.334 1.00 88.44 318 ALA A C 1
ATOM 2441 O O . ALA A 1 318 ? -7.386 1.116 18.518 1.00 88.44 318 ALA A O 1
ATOM 2442 N N . ASP A 1 319 ? -9.072 0.189 19.685 1.00 85.19 319 ASP A N 1
ATOM 2443 C CA . ASP A 1 319 ? -8.972 -1.159 19.114 1.00 85.19 319 ASP A CA 1
ATOM 2444 C C . ASP A 1 319 ? -9.177 -1.120 17.588 1.00 85.19 319 ASP A C 1
ATOM 2446 O O . ASP A 1 319 ? -8.400 -1.714 16.830 1.00 85.19 319 ASP A O 1
ATOM 2450 N N . ALA A 1 320 ? -10.176 -0.362 17.122 1.00 84.31 320 ALA A N 1
ATOM 2451 C CA . ALA A 1 320 ? -10.447 -0.154 15.705 1.00 84.31 320 ALA A CA 1
ATOM 2452 C C . ALA A 1 320 ? -9.286 0.557 14.988 1.00 84.31 320 ALA A C 1
ATOM 2454 O O . ALA A 1 320 ? -8.874 0.128 13.906 1.00 84.31 320 ALA A O 1
ATOM 2455 N N . GLY A 1 321 ? -8.708 1.595 15.599 1.00 83.69 321 GLY A N 1
ATOM 2456 C CA . GLY A 1 321 ? -7.557 2.316 15.051 1.00 83.69 321 GLY A CA 1
ATOM 2457 C C . GLY A 1 321 ? -6.324 1.428 14.869 1.00 83.69 321 GLY A C 1
ATOM 2458 O O . GLY A 1 321 ? -5.720 1.422 13.793 1.00 83.69 321 GLY A O 1
ATOM 2459 N N . VAL A 1 322 ? -5.989 0.611 15.874 1.00 87.44 322 VAL A N 1
ATO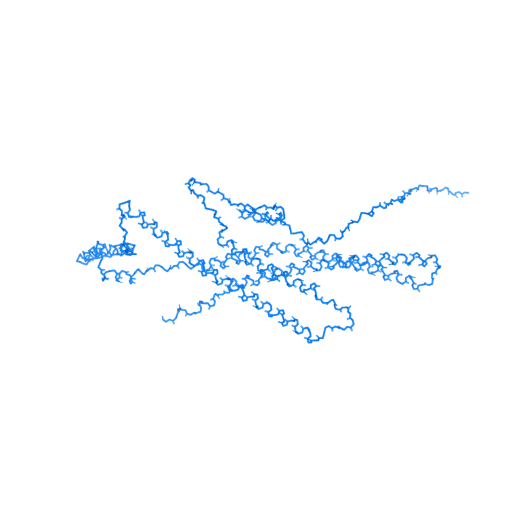M 2460 C CA . VAL A 1 322 ? -4.893 -0.370 15.771 1.00 87.44 322 VAL A CA 1
ATOM 2461 C C . VAL A 1 322 ? -5.180 -1.388 14.672 1.00 87.44 322 VAL A C 1
ATOM 2463 O O . VAL A 1 322 ? -4.297 -1.696 13.867 1.00 87.44 322 VAL A O 1
ATOM 2466 N N . ARG A 1 323 ? -6.413 -1.905 14.608 1.00 86.44 323 ARG A N 1
ATOM 2467 C CA . ARG A 1 323 ? -6.791 -2.922 13.624 1.00 86.44 323 ARG A CA 1
ATOM 2468 C C . ARG A 1 323 ? -6.699 -2.402 12.192 1.00 86.44 323 ARG A C 1
ATOM 2470 O O . ARG A 1 323 ? -6.187 -3.119 11.336 1.00 86.44 323 ARG A O 1
ATOM 2477 N N . LYS A 1 324 ? -7.161 -1.177 11.939 1.00 87.12 324 LYS A N 1
ATOM 2478 C CA . LYS A 1 324 ? -7.076 -0.526 10.626 1.00 87.12 324 LYS A CA 1
ATOM 2479 C C . LYS A 1 324 ? -5.624 -0.417 10.152 1.00 87.12 324 LYS A C 1
ATOM 2481 O O . LYS A 1 324 ? -5.304 -0.897 9.070 1.00 87.12 324 LYS A O 1
ATOM 2486 N N . LEU A 1 325 ? -4.743 0.138 10.987 1.00 81.25 325 LEU A N 1
ATOM 2487 C CA . LEU A 1 325 ? -3.325 0.305 10.647 1.00 81.25 325 LEU A CA 1
ATOM 2488 C C . LEU A 1 325 ? -2.623 -1.037 10.410 1.00 81.25 325 LEU A C 1
ATOM 2490 O O . LEU A 1 325 ? -1.797 -1.146 9.508 1.00 81.25 325 LEU A O 1
ATOM 2494 N N . GLN A 1 326 ? -2.971 -2.074 11.179 1.00 83.62 326 GLN A N 1
ATOM 2495 C CA . GLN A 1 326 ? -2.427 -3.414 10.961 1.00 83.62 326 GLN A CA 1
ATOM 2496 C C . GLN A 1 326 ? -2.831 -3.974 9.590 1.00 83.62 326 GLN A C 1
ATOM 2498 O O . GLN A 1 326 ? -1.984 -4.507 8.883 1.00 83.62 326 GLN A O 1
ATOM 2503 N N . LEU A 1 327 ? -4.099 -3.814 9.194 1.00 83.62 327 LEU A N 1
ATOM 2504 C CA . LEU A 1 327 ? -4.588 -4.270 7.889 1.00 83.62 327 LEU A CA 1
ATOM 2505 C C . LEU A 1 327 ? -3.901 -3.544 6.724 1.00 83.62 327 LEU A C 1
ATOM 2507 O O . LEU A 1 327 ? -3.577 -4.180 5.725 1.00 83.62 327 LEU A O 1
ATOM 2511 N N . GLU A 1 328 ? -3.655 -2.238 6.853 1.00 83.62 328 GLU A N 1
ATOM 2512 C CA . GLU A 1 328 ? -2.905 -1.466 5.853 1.00 83.62 328 GLU A CA 1
ATOM 2513 C C . GLU A 1 328 ? -1.460 -1.970 5.719 1.00 83.62 328 GLU A C 1
ATOM 2515 O O . GLU A 1 328 ? -1.002 -2.233 4.608 1.00 83.62 328 GLU A O 1
ATOM 2520 N N . ILE A 1 329 ? -0.758 -2.173 6.842 1.00 78.75 329 ILE A N 1
ATOM 2521 C CA . ILE A 1 329 ? 0.617 -2.702 6.853 1.00 78.75 329 ILE A CA 1
ATOM 2522 C C . ILE A 1 329 ? 0.674 -4.107 6.237 1.00 78.75 329 ILE A C 1
ATOM 2524 O O . ILE A 1 329 ? 1.565 -4.397 5.437 1.00 78.75 329 ILE A O 1
ATOM 2528 N N . ASP A 1 330 ? -0.270 -4.982 6.583 1.00 83.00 330 ASP A N 1
ATOM 2529 C CA . ASP A 1 330 ? -0.323 -6.345 6.051 1.00 83.00 330 ASP A CA 1
ATOM 2530 C C . ASP A 1 330 ? -0.545 -6.334 4.529 1.00 83.00 330 ASP A C 1
ATOM 2532 O O . ASP A 1 330 ? 0.137 -7.057 3.800 1.00 83.00 330 ASP A O 1
ATOM 2536 N N . ALA A 1 331 ? -1.438 -5.472 4.031 1.00 81.75 331 ALA A N 1
ATOM 2537 C CA . ALA A 1 331 ? -1.695 -5.330 2.601 1.00 81.75 331 ALA A CA 1
ATOM 2538 C C . ALA A 1 331 ? -0.481 -4.757 1.839 1.00 81.75 331 ALA A C 1
ATOM 2540 O O . ALA A 1 331 ? -0.125 -5.290 0.786 1.00 81.75 331 ALA A O 1
ATOM 2541 N N . LEU A 1 332 ? 0.205 -3.744 2.387 1.00 78.00 332 LEU A N 1
ATOM 2542 C CA . LEU A 1 332 ? 1.456 -3.204 1.825 1.00 78.00 332 LEU A CA 1
ATOM 2543 C C . LEU A 1 332 ? 2.542 -4.287 1.721 1.00 78.00 332 LEU A C 1
ATOM 2545 O O . LEU A 1 332 ? 3.186 -4.435 0.680 1.00 78.00 332 LEU A O 1
ATOM 2549 N N . ASN A 1 333 ? 2.711 -5.094 2.772 1.00 79.38 333 ASN A N 1
ATOM 2550 C CA . ASN A 1 333 ? 3.675 -6.195 2.785 1.00 79.38 333 ASN A CA 1
ATOM 2551 C C . ASN A 1 333 ? 3.351 -7.269 1.738 1.00 79.38 333 ASN A C 1
ATOM 2553 O O . ASN A 1 333 ? 4.259 -7.804 1.102 1.00 79.38 333 ASN A O 1
ATOM 2557 N N . GLU A 1 334 ? 2.073 -7.599 1.544 1.00 83.56 334 GLU A N 1
ATOM 2558 C CA . GLU A 1 334 ? 1.655 -8.563 0.523 1.00 83.56 334 GLU A CA 1
ATOM 2559 C C . GLU A 1 334 ? 1.968 -8.064 -0.892 1.00 83.56 334 GLU A C 1
ATOM 2561 O O . GLU A 1 334 ? 2.516 -8.825 -1.691 1.00 83.56 334 GLU A O 1
ATOM 2566 N N . VAL A 1 335 ? 1.713 -6.787 -1.194 1.00 78.38 335 VAL A N 1
ATOM 2567 C CA . VAL A 1 335 ? 2.101 -6.200 -2.488 1.00 78.38 335 VAL A CA 1
ATOM 2568 C C . VAL A 1 335 ? 3.621 -6.159 -2.646 1.00 78.38 335 VAL A C 1
ATOM 2570 O O . VAL A 1 335 ? 4.134 -6.500 -3.713 1.00 78.38 335 VAL A O 1
ATOM 2573 N N . GLY A 1 336 ? 4.362 -5.838 -1.581 1.00 73.94 336 GLY A N 1
ATOM 2574 C CA . GLY A 1 336 ? 5.825 -5.900 -1.578 1.00 73.94 336 GLY A CA 1
ATOM 2575 C C . GLY A 1 336 ? 6.361 -7.288 -1.950 1.00 73.94 336 GLY A C 1
ATOM 2576 O O . GLY A 1 336 ? 7.265 -7.402 -2.778 1.00 73.94 336 GLY A O 1
ATOM 2577 N N . LYS A 1 337 ? 5.759 -8.364 -1.425 1.00 81.12 337 LYS A N 1
ATOM 2578 C CA . LYS A 1 337 ? 6.111 -9.745 -1.805 1.00 81.12 337 LYS A CA 1
ATOM 2579 C C . LYS A 1 337 ? 5.810 -10.039 -3.275 1.00 81.12 337 LYS A C 1
ATOM 2581 O O . LYS A 1 337 ? 6.617 -10.688 -3.933 1.00 81.12 337 LYS A O 1
ATOM 2586 N N . MET A 1 338 ? 4.676 -9.564 -3.797 1.00 79.56 338 MET A N 1
ATOM 2587 C CA . MET A 1 338 ? 4.319 -9.746 -5.213 1.00 79.56 338 MET A CA 1
ATOM 2588 C C . MET A 1 338 ? 5.296 -9.027 -6.144 1.00 79.56 338 MET A C 1
ATOM 2590 O O . MET A 1 338 ? 5.662 -9.576 -7.182 1.00 79.56 338 MET A O 1
ATOM 2594 N N . ALA A 1 339 ? 5.755 -7.833 -5.762 1.00 75.38 339 ALA A N 1
ATOM 2595 C CA . ALA A 1 339 ? 6.744 -7.081 -6.528 1.00 75.38 339 ALA A CA 1
ATOM 2596 C C . ALA A 1 339 ? 8.079 -7.843 -6.638 1.00 75.38 339 ALA A C 1
ATOM 2598 O O . ALA A 1 339 ? 8.676 -7.877 -7.715 1.00 75.38 339 ALA A O 1
ATOM 2599 N N . LEU A 1 340 ? 8.500 -8.517 -5.561 1.00 73.19 340 LEU A N 1
ATOM 2600 C CA . LEU A 1 340 ? 9.727 -9.323 -5.512 1.00 73.19 340 LEU A CA 1
ATOM 2601 C C . LEU A 1 340 ? 9.606 -10.718 -6.146 1.00 73.19 340 LEU A C 1
ATOM 2603 O O . LEU A 1 340 ? 10.626 -11.329 -6.463 1.00 73.19 340 LEU A O 1
ATOM 2607 N N . ALA A 1 341 ? 8.395 -11.254 -6.309 1.00 75.25 341 ALA A N 1
ATOM 2608 C CA . ALA A 1 341 ? 8.204 -12.586 -6.873 1.00 75.25 341 ALA A CA 1
ATOM 2609 C C . ALA A 1 341 ? 8.641 -12.603 -8.350 1.00 75.25 341 ALA A C 1
ATOM 2611 O O . ALA A 1 341 ? 8.160 -11.767 -9.112 1.00 75.25 341 ALA A O 1
ATOM 2612 N N . PRO A 1 342 ? 9.508 -13.530 -8.801 1.00 59.44 342 PRO A N 1
ATOM 2613 C CA . PRO A 1 342 ? 9.921 -13.581 -10.200 1.00 59.44 342 PRO A CA 1
ATOM 2614 C C . PRO A 1 342 ? 8.686 -13.696 -11.096 1.00 59.44 342 PRO A C 1
ATOM 2616 O O . PRO A 1 342 ? 7.794 -14.507 -10.833 1.00 59.44 342 PRO A O 1
ATOM 2619 N N . GLY A 1 343 ? 8.611 -12.858 -12.135 1.00 60.34 343 GLY A N 1
ATOM 2620 C CA . GLY A 1 343 ? 7.494 -12.882 -13.072 1.00 60.34 343 GLY A CA 1
ATOM 2621 C C . GLY A 1 343 ? 7.326 -14.298 -13.618 1.00 60.34 343 GLY A C 1
ATOM 2622 O O . GLY A 1 343 ? 8.248 -14.849 -14.218 1.00 60.34 343 GLY A O 1
ATOM 2623 N N . SER A 1 344 ? 6.150 -14.899 -13.430 1.00 47.72 344 SER A N 1
ATOM 2624 C CA . SER A 1 344 ? 5.844 -16.275 -13.852 1.00 47.72 344 SER A CA 1
ATOM 2625 C C . SER A 1 344 ? 5.965 -16.515 -15.370 1.00 47.72 344 SER A C 1
ATOM 2627 O O . SER A 1 344 ? 5.813 -17.644 -15.827 1.00 47.72 344 SER A O 1
ATOM 2629 N N . GLY A 1 345 ? 6.292 -15.479 -16.154 1.00 48.12 345 GLY A N 1
ATOM 2630 C CA . GLY A 1 345 ? 6.641 -15.550 -17.575 1.00 48.12 345 GLY A CA 1
ATOM 2631 C C . GLY A 1 345 ? 8.136 -15.713 -17.899 1.00 48.12 345 GLY A C 1
ATOM 2632 O O . GLY A 1 345 ? 8.457 -15.903 -19.069 1.00 48.12 345 GLY A O 1
ATOM 2633 N N . GLN A 1 346 ? 9.051 -15.665 -16.920 1.00 44.94 346 GLN A N 1
ATOM 2634 C CA . GLN A 1 346 ? 10.497 -15.885 -17.133 1.00 44.94 346 GLN A CA 1
ATOM 2635 C C . GLN A 1 346 ? 10.959 -17.328 -16.852 1.00 44.94 346 GLN A C 1
ATOM 2637 O O . GLN A 1 346 ? 12.153 -17.629 -16.900 1.00 44.94 346 GLN A O 1
ATOM 2642 N N . ALA A 1 347 ? 10.032 -18.261 -16.621 1.00 41.97 347 ALA A N 1
ATOM 2643 C CA . ALA A 1 347 ? 10.372 -19.677 -16.604 1.00 41.97 347 ALA A CA 1
ATOM 2644 C C . ALA A 1 347 ? 10.720 -20.160 -18.030 1.00 41.97 347 ALA A C 1
ATOM 2646 O O . ALA A 1 347 ? 9.851 -20.333 -18.880 1.00 41.97 347 ALA A O 1
ATOM 2647 N N . ALA A 1 348 ? 12.013 -20.414 -18.249 1.00 43.16 348 ALA A N 1
ATOM 2648 C CA . ALA A 1 348 ? 12.578 -21.254 -19.308 1.00 43.16 348 ALA A CA 1
ATOM 2649 C C . ALA A 1 348 ? 12.502 -20.740 -20.764 1.00 43.16 348 ALA A C 1
ATOM 2651 O O . ALA A 1 348 ? 11.882 -21.345 -21.637 1.00 43.16 348 ALA A O 1
ATOM 2652 N N . LYS A 1 349 ? 13.292 -19.711 -21.087 1.00 43.94 349 LYS A N 1
ATOM 2653 C CA . LYS A 1 349 ? 13.913 -19.594 -22.421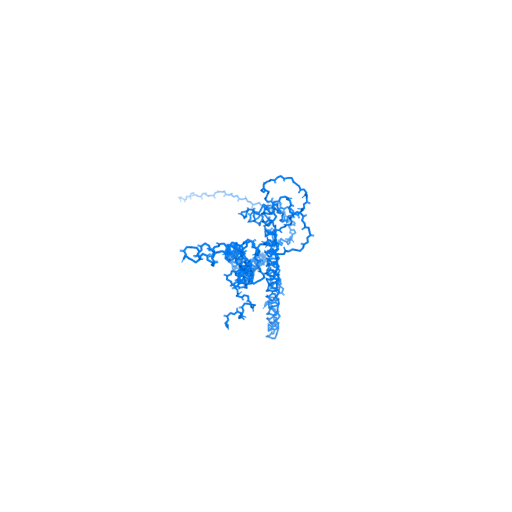 1.00 43.94 349 LYS A CA 1
ATOM 2654 C C . LYS A 1 349 ? 15.416 -19.392 -22.266 1.00 43.94 349 LYS A C 1
ATOM 2656 O O . LYS A 1 349 ? 15.909 -18.278 -22.355 1.00 43.94 349 LYS A O 1
ATOM 2661 N N . GLY A 1 3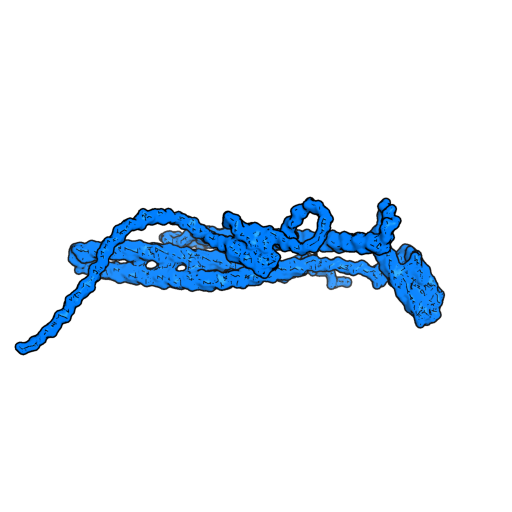50 ? 16.140 -20.471 -21.987 1.00 43.19 350 GLY A N 1
ATOM 2662 C CA . GLY A 1 350 ? 17.594 -20.386 -21.838 1.00 43.19 350 GLY A CA 1
ATOM 2663 C C . GLY A 1 350 ? 18.253 -21.673 -21.367 1.00 43.19 350 GLY A C 1
ATOM 2664 O O . GLY A 1 350 ? 19.056 -21.638 -20.448 1.00 43.19 350 GLY A O 1
ATOM 2665 N N . ALA A 1 351 ? 17.879 -22.810 -21.951 1.00 39.84 351 ALA A N 1
ATOM 2666 C CA . ALA A 1 351 ? 18.652 -24.044 -21.844 1.00 39.84 351 ALA A CA 1
ATOM 2667 C C . ALA A 1 351 ? 18.391 -24.901 -23.088 1.00 39.84 351 ALA A C 1
ATOM 2669 O O . ALA A 1 351 ? 17.622 -25.859 -23.029 1.00 39.84 351 ALA A O 1
ATOM 2670 N N . LYS A 1 352 ? 18.970 -24.505 -24.224 1.00 36.47 352 LYS A N 1
ATOM 2671 C CA . LYS A 1 352 ? 19.354 -25.401 -25.321 1.00 36.47 352 LYS A CA 1
ATOM 2672 C C . LYS A 1 352 ? 20.554 -24.824 -26.042 1.00 36.47 352 LYS A C 1
ATOM 2674 O O . LYS A 1 352 ? 20.504 -23.607 -26.328 1.00 36.47 352 LYS A O 1
#

pLDDT: mean 71.5, std 19.25, range [27.88, 97.19]

Secondary structure (DSSP, 8-state):
---------------------------------HHHHHHHHHTTT--EEEETTEEEE----------------S-HHHHHHHHHHHHHHHHHHHHHHHHHTSPPS-SSSPPPHHHHHHHHHHHHHHHHHHHHHHHHHHHHHHHHHHHHHHHHHHHHHHHHHHHHH-TT----S--THHHHHHHHHHHHHHHHHHHHHTT-HHHHHHHHHHHHS--HHHHHHHHHHSPPPPPP--HHHHHHHHHHHHHHHHHHHHHHHHHHHHHHHHHHHHHHHHHHHHHHHHHHHTS---HHHHHHHHHHHHHHHHHHHHHHHHHHHHHHHHHHHHHHHHHHHHHHHHHHSPPTT-SSS---

Foldseek 3Di:
DDDDDDDDDDDDDDDDDDDPPPPPPPPPPPLPPLVVVQVVCVVVVFNWDDDPSDIDTDDDDPDDDDDDDDPPPDDPLVVLLVVLLVLLLVQLVVVLVVVVPDDDCPDDDGDDPVRVVVVVVVVVVVVVVSLVVLLVSLVVSQVVQLVVLVVVVVVVVVVVVDVVVPPPPPDPDDDPCPVLLQQLLVVLQVVLVVCVVVVNNVSSVVSNVCSVPNDPVSSVVSCVVPPDDDRDNRSLVSLVVSLVVLVVVLVVLVVVLVVLVVQLVVLVVQLVVLVVQLVVLVVVLPDDDDPVVNVVSVVSNVVSVVSNVVSVVSNVVSVSSNSSSVSSNVSSVSSSVSSPPPDPVPPDDDDD

Organism: Geobacter metallireducens (NCBI:txid28232)

Nearest PDB structures (foldseek):
  6h2f-assembly1_H  TM=4.025E-01  e=3.521E-01  Aeromonas hydrophila subsp. hydrophila AL09-71
  6ixf-assembly1_A  TM=5.515E-01  e=1.561E+00  Homo sapiens
  8iyj-assembly1_V6  TM=2.995E-01  e=2.976E+00  Mus musculus
  6h2d-assembly1_R  TM=2.704E-01  e=4.213E+00  Aeromonas hydrophila subsp. hydrophila AL09-71